Protein AF-A0A0F3QG13-F1 (afdb_monomer)

Structure (mmCIF, N/CA/C/O backbone):
data_AF-A0A0F3QG13-F1
#
_entry.id   AF-A0A0F3QG13-F1
#
loop_
_atom_site.group_PDB
_atom_site.id
_atom_site.type_symbol
_atom_site.label_atom_id
_atom_site.label_alt_id
_atom_site.label_comp_id
_atom_site.label_asym_id
_atom_site.label_entity_id
_atom_site.label_seq_id
_atom_site.pdbx_PDB_ins_code
_atom_site.Cartn_x
_atom_site.Cartn_y
_atom_site.Cartn_z
_atom_site.occupancy
_atom_site.B_iso_or_equiv
_atom_site.auth_seq_id
_atom_site.auth_comp_id
_atom_site.auth_asym_id
_atom_site.auth_atom_id
_atom_site.pdbx_PDB_model_num
ATOM 1 N N . MET A 1 1 ? 2.750 -47.828 -69.594 1.00 39.22 1 MET A N 1
ATOM 2 C CA . MET A 1 1 ? 4.167 -48.007 -69.988 1.00 39.22 1 MET A CA 1
ATOM 3 C C . MET A 1 1 ? 5.018 -47.451 -68.850 1.00 39.22 1 MET A C 1
ATOM 5 O O . MET A 1 1 ? 5.186 -46.250 -68.796 1.00 39.22 1 MET A O 1
ATOM 9 N N . GLN A 1 2 ? 5.352 -48.142 -67.760 1.00 35.06 2 GLN A N 1
ATOM 10 C CA . GLN A 1 2 ? 5.959 -49.464 -67.537 1.00 35.06 2 GLN A CA 1
ATOM 11 C C . GLN A 1 2 ? 7.353 -49.633 -68.163 1.00 35.06 2 GLN A C 1
ATOM 13 O O . GLN A 1 2 ? 7.448 -49.885 -69.361 1.00 35.06 2 GLN A O 1
ATOM 18 N N . LYS A 1 3 ? 8.386 -49.513 -67.309 1.00 35.75 3 LYS A N 1
ATOM 19 C CA . LYS A 1 3 ? 9.614 -50.343 -67.164 1.00 35.75 3 LYS A CA 1
ATOM 20 C C . LYS A 1 3 ? 10.548 -49.623 -66.164 1.00 35.75 3 LYS A C 1
ATOM 22 O O . LYS A 1 3 ? 11.032 -48.547 -66.471 1.00 35.75 3 LYS A O 1
ATOM 27 N N . TYR A 1 4 ? 10.564 -49.979 -64.875 1.00 35.38 4 TYR A N 1
ATOM 28 C CA . TYR A 1 4 ? 11.349 -51.051 -64.225 1.00 35.38 4 TYR A CA 1
ATOM 29 C C . TYR A 1 4 ? 12.851 -51.029 -64.541 1.00 35.38 4 TYR A C 1
ATOM 31 O O . TYR A 1 4 ? 13.217 -51.449 -65.631 1.00 35.38 4 TYR A O 1
ATOM 39 N N . ILE A 1 5 ? 13.682 -50.696 -63.539 1.00 37.28 5 ILE A N 1
ATOM 40 C CA . ILE A 1 5 ? 14.824 -51.525 -63.105 1.00 37.28 5 ILE A CA 1
ATOM 41 C C . ILE A 1 5 ? 14.890 -51.498 -61.570 1.00 37.28 5 ILE A C 1
ATOM 43 O O . ILE A 1 5 ? 14.872 -50.447 -60.936 1.00 37.28 5 ILE A O 1
ATOM 47 N N . ILE A 1 6 ? 14.924 -52.708 -61.021 1.00 34.44 6 ILE A N 1
ATOM 48 C CA . ILE A 1 6 ? 15.114 -53.106 -59.629 1.00 34.44 6 ILE A CA 1
ATOM 49 C C . ILE A 1 6 ? 16.615 -53.347 -59.431 1.00 34.44 6 ILE A C 1
ATOM 51 O O . ILE A 1 6 ? 17.214 -54.027 -60.262 1.00 34.44 6 ILE A O 1
ATOM 55 N N . LEU A 1 7 ? 17.196 -52.906 -58.311 1.00 27.84 7 LEU A N 1
ATOM 56 C CA . LEU A 1 7 ? 18.209 -53.720 -57.639 1.00 27.84 7 LEU A CA 1
ATOM 57 C C . LEU A 1 7 ? 18.133 -53.570 -56.114 1.00 27.84 7 LEU A C 1
ATOM 59 O O . LEU A 1 7 ? 17.913 -52.503 -55.554 1.00 27.84 7 LEU A O 1
ATOM 63 N N . SER A 1 8 ? 18.242 -54.737 -55.511 1.00 29.66 8 SER A N 1
ATOM 64 C CA . SER A 1 8 ? 17.850 -55.235 -54.203 1.00 29.66 8 SER A CA 1
ATOM 65 C C . SER A 1 8 ? 18.866 -55.047 -53.065 1.00 29.66 8 SER A C 1
ATOM 67 O O . SER A 1 8 ? 20.059 -55.213 -53.274 1.00 29.66 8 SER A O 1
ATOM 69 N N . ILE A 1 9 ? 18.300 -54.906 -51.854 1.00 30.19 9 ILE A N 1
ATOM 70 C CA . ILE A 1 9 ? 18.660 -55.557 -50.571 1.00 30.19 9 ILE A CA 1
ATOM 71 C C . ILE A 1 9 ? 19.998 -55.178 -49.910 1.00 30.19 9 ILE A C 1
ATOM 73 O O . ILE A 1 9 ? 21.058 -55.642 -50.308 1.00 30.19 9 ILE A O 1
ATOM 77 N N . LEU A 1 10 ? 19.897 -54.529 -48.742 1.00 26.23 10 LEU A N 1
ATOM 78 C CA . LEU A 1 10 ? 20.405 -55.103 -47.488 1.00 26.23 10 LEU A CA 1
ATOM 79 C C . LEU A 1 10 ? 19.743 -54.434 -46.280 1.00 26.23 10 LEU A C 1
ATOM 81 O O . LEU A 1 10 ? 19.942 -53.259 -45.986 1.00 26.23 10 LEU A O 1
ATOM 85 N N . ALA A 1 11 ? 18.928 -55.227 -45.588 1.00 32.75 11 ALA A N 1
ATOM 86 C CA . ALA A 1 11 ? 18.507 -54.957 -44.230 1.00 32.75 11 ALA A CA 1
ATOM 87 C C . ALA A 1 11 ? 19.728 -55.055 -43.310 1.00 32.75 11 ALA A C 1
ATOM 89 O O . ALA A 1 11 ? 20.497 -56.013 -43.378 1.00 32.75 11 ALA A O 1
ATOM 90 N N . SER A 1 12 ? 19.890 -54.088 -42.418 1.00 30.09 12 SER A N 1
ATOM 91 C CA . SER A 1 12 ? 20.693 -54.255 -41.213 1.00 30.09 12 SER A CA 1
ATOM 92 C C . SER A 1 12 ? 20.058 -53.423 -40.113 1.00 30.09 12 SER A C 1
ATOM 94 O O . SER A 1 12 ? 20.117 -52.196 -40.109 1.00 30.09 12 SER A O 1
ATOM 96 N N . CYS A 1 13 ? 19.403 -54.134 -39.197 1.00 31.66 13 CYS A N 1
ATOM 97 C CA . CYS A 1 13 ? 19.148 -53.672 -37.848 1.00 31.66 13 CYS A CA 1
ATOM 98 C C . CYS A 1 13 ? 20.454 -53.136 -37.257 1.00 31.66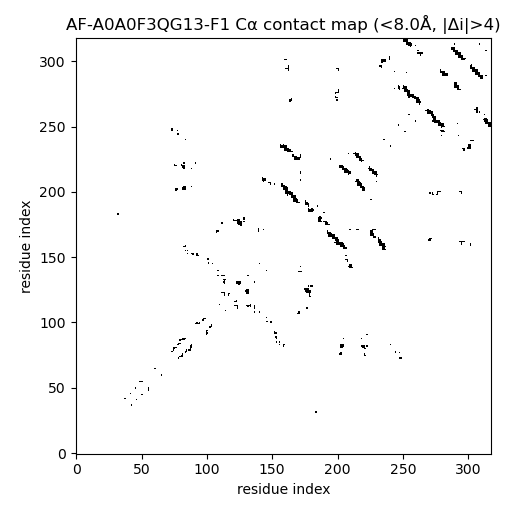 13 CYS A C 1
ATOM 100 O O . CYS A 1 13 ? 21.384 -53.899 -37.012 1.00 31.66 13 CYS A O 1
ATOM 102 N N . LEU A 1 14 ? 20.494 -51.844 -36.964 1.00 29.30 14 LEU A N 1
ATOM 103 C CA . LEU A 1 14 ? 21.343 -51.319 -35.911 1.00 29.30 14 LEU A CA 1
ATOM 104 C C . LEU A 1 14 ? 20.436 -50.555 -34.961 1.00 29.30 14 LEU A C 1
ATOM 106 O O . LEU A 1 14 ? 20.084 -49.397 -35.167 1.00 29.30 14 LEU A O 1
ATOM 110 N N . LEU A 1 15 ? 20.035 -51.280 -33.918 1.00 34.16 15 LEU A N 1
ATOM 111 C CA . LEU A 1 15 ? 19.754 -50.714 -32.611 1.00 34.16 15 LEU A CA 1
ATOM 112 C C . LEU A 1 15 ? 20.955 -49.828 -32.254 1.00 34.16 15 LEU A C 1
ATOM 114 O O . LEU A 1 15 ? 21.978 -50.332 -31.794 1.00 34.16 15 LEU A O 1
ATOM 118 N N . MET A 1 16 ? 20.865 -48.520 -32.509 1.00 33.59 16 MET A N 1
ATOM 119 C CA . MET A 1 16 ? 21.747 -47.573 -31.839 1.00 33.59 16 MET A CA 1
ATOM 120 C C . MET A 1 16 ? 21.300 -47.538 -30.387 1.00 33.59 16 MET A C 1
ATOM 122 O O . MET A 1 16 ? 20.338 -46.875 -30.006 1.00 33.59 16 MET A O 1
ATOM 126 N N . SER A 1 17 ? 21.996 -48.363 -29.615 1.00 33.53 17 SER A N 1
ATOM 127 C CA . SER A 1 17 ? 22.265 -48.200 -28.203 1.00 33.53 17 SER A CA 1
ATOM 128 C C . SER A 1 17 ? 22.110 -46.742 -27.781 1.00 33.53 17 SER A C 1
ATOM 130 O O . SER A 1 17 ? 22.822 -45.855 -28.258 1.00 33.53 17 SER A O 1
ATOM 132 N N . CYS A 1 18 ? 21.191 -46.514 -26.843 1.00 31.42 18 CYS A N 1
ATOM 133 C CA . CYS A 1 18 ? 21.258 -45.386 -25.935 1.00 31.42 18 CYS A CA 1
ATOM 134 C C . CYS A 1 18 ? 22.639 -45.404 -25.275 1.00 31.42 18 CYS A C 1
ATOM 136 O O . CYS A 1 18 ? 22.838 -46.021 -24.231 1.00 31.42 18 CYS A O 1
ATOM 138 N N . ASN A 1 19 ? 23.606 -44.722 -25.879 1.00 33.72 19 ASN A N 1
ATOM 139 C CA . ASN A 1 19 ? 24.728 -44.209 -25.128 1.00 33.72 19 ASN A CA 1
ATOM 140 C C . ASN A 1 19 ? 24.142 -43.110 -24.249 1.00 33.72 19 ASN A C 1
ATOM 142 O O . ASN A 1 19 ? 23.992 -41.965 -24.674 1.00 33.72 19 ASN A O 1
ATOM 146 N N . SER A 1 20 ? 23.777 -43.481 -23.019 1.00 37.66 20 SER A N 1
ATOM 147 C CA . SER A 1 20 ? 23.819 -42.553 -21.900 1.00 37.66 20 SER A CA 1
ATOM 148 C C . SER A 1 20 ? 25.199 -41.917 -21.933 1.00 37.66 20 SER A C 1
ATOM 150 O O . SER A 1 20 ? 26.185 -42.512 -21.499 1.00 37.66 20 SER A O 1
ATOM 152 N N . ILE A 1 21 ? 25.275 -40.716 -22.500 1.00 39.69 21 ILE A N 1
ATOM 153 C CA . ILE A 1 21 ? 26.395 -39.824 -22.270 1.00 39.69 21 ILE A CA 1
ATOM 154 C C . ILE A 1 21 ? 26.368 -39.602 -20.763 1.00 39.69 21 ILE A C 1
ATOM 156 O O . ILE A 1 21 ? 25.526 -38.880 -20.232 1.00 39.69 21 ILE A O 1
ATOM 160 N N . ASN A 1 22 ? 27.244 -40.324 -20.068 1.00 39.19 22 ASN A N 1
ATOM 161 C CA . ASN A 1 22 ? 27.627 -40.034 -18.703 1.00 39.19 22 ASN A CA 1
ATOM 162 C C . ASN A 1 22 ? 28.199 -38.612 -18.719 1.00 39.19 22 ASN A C 1
ATOM 164 O O . ASN A 1 22 ? 29.403 -38.426 -18.860 1.00 39.19 22 ASN A O 1
ATOM 168 N N . ASN A 1 23 ? 27.334 -37.608 -18.561 1.00 39.53 23 ASN A N 1
ATOM 169 C CA . ASN A 1 23 ? 27.710 -36.258 -18.154 1.00 39.53 23 ASN A CA 1
ATOM 170 C C . ASN A 1 23 ? 28.146 -36.304 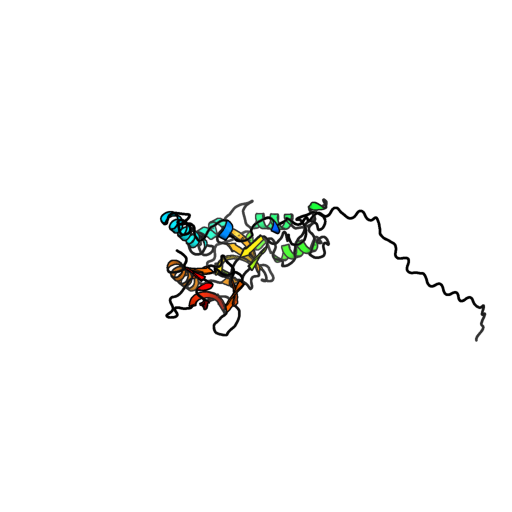-16.680 1.00 39.53 23 ASN A C 1
ATOM 172 O O . ASN A 1 23 ? 27.547 -35.695 -15.800 1.00 39.53 23 ASN A O 1
ATOM 176 N N . LYS A 1 24 ? 29.190 -37.082 -16.396 1.00 41.94 24 LYS A N 1
ATOM 177 C CA . LYS A 1 24 ? 30.006 -36.921 -15.201 1.00 41.94 24 LYS A CA 1
ATOM 178 C C . LYS A 1 24 ? 31.147 -36.018 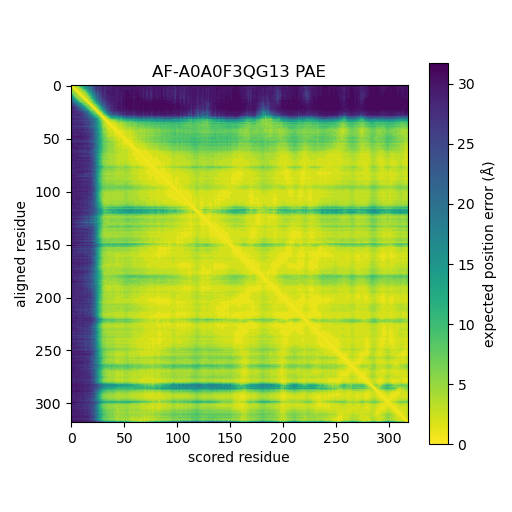-15.643 1.00 41.94 24 LYS A C 1
ATOM 180 O O . LYS A 1 24 ? 31.912 -36.426 -16.509 1.00 41.94 24 LYS A O 1
ATOM 185 N N . ASN A 1 25 ? 31.209 -34.815 -15.073 1.00 41.34 25 ASN A N 1
ATOM 186 C CA . ASN A 1 25 ? 32.187 -33.738 -15.318 1.00 41.34 25 ASN A CA 1
ATOM 187 C C . ASN A 1 25 ? 31.673 -32.535 -16.131 1.00 41.34 25 ASN A C 1
ATOM 189 O O . ASN A 1 25 ? 32.427 -31.919 -16.880 1.00 41.34 25 ASN A O 1
ATOM 193 N N . LEU A 1 26 ? 30.426 -32.115 -15.905 1.00 42.34 26 LEU A N 1
ATOM 194 C CA . LEU A 1 26 ? 30.192 -30.671 -15.813 1.00 42.34 26 LEU A CA 1
ATOM 195 C C . LEU A 1 26 ? 30.731 -30.229 -14.443 1.00 42.34 26 LEU A C 1
ATOM 197 O O . LEU A 1 26 ? 30.441 -30.924 -13.464 1.00 42.34 26 LEU A O 1
ATOM 201 N N . PRO A 1 27 ? 31.512 -29.138 -14.327 1.00 47.28 27 PRO A N 1
ATOM 202 C CA . PRO A 1 27 ? 31.808 -28.549 -13.029 1.00 47.28 27 PRO A CA 1
ATOM 203 C C . PRO A 1 27 ? 30.462 -28.271 -12.366 1.00 47.28 27 PRO A C 1
ATOM 205 O O . PRO A 1 27 ? 29.693 -27.442 -12.853 1.00 47.28 27 PRO A O 1
ATOM 208 N N . GLN A 1 28 ? 30.132 -29.031 -11.323 1.00 52.91 28 GLN A N 1
ATOM 209 C CA . GLN A 1 28 ? 28.937 -28.788 -10.534 1.00 52.91 28 GLN A CA 1
ATOM 210 C C . GLN A 1 28 ? 29.126 -27.382 -9.970 1.00 52.91 28 GLN A C 1
ATOM 212 O O . GLN A 1 28 ? 30.046 -27.151 -9.184 1.00 52.91 28 GLN A O 1
ATOM 217 N N . GLY A 1 29 ? 28.367 -26.418 -10.504 1.00 61.44 29 GLY A N 1
ATOM 218 C CA . GLY A 1 29 ? 28.470 -25.022 -10.100 1.00 61.44 29 GLY A CA 1
ATOM 219 C C . GLY A 1 29 ? 28.431 -24.964 -8.579 1.00 61.44 29 GLY A C 1
ATOM 220 O O . GLY A 1 29 ? 27.614 -25.651 -7.968 1.00 61.44 29 GLY A O 1
ATOM 221 N N . LYS A 1 30 ? 29.372 -24.227 -7.979 1.00 62.41 30 LYS A N 1
ATOM 222 C CA . LYS A 1 30 ? 29.491 -24.090 -6.525 1.00 62.41 30 LYS A CA 1
ATOM 223 C C . LYS A 1 30 ? 28.103 -23.811 -5.946 1.00 62.41 30 LYS A C 1
ATOM 225 O O . LYS A 1 30 ? 27.481 -22.827 -6.335 1.00 62.41 30 LYS A O 1
ATOM 230 N N . GLU A 1 31 ? 27.622 -24.680 -5.063 1.00 69.56 31 GLU A N 1
ATOM 231 C CA . GLU A 1 31 ? 26.338 -24.491 -4.393 1.00 69.56 31 GLU A CA 1
ATOM 232 C C . GLU A 1 31 ? 26.398 -23.171 -3.610 1.00 69.56 31 GLU A C 1
ATOM 234 O O . GLU A 1 31 ? 27.242 -22.990 -2.732 1.00 69.56 31 GLU A O 1
ATOM 239 N N . VAL A 1 32 ? 25.577 -22.199 -4.013 1.00 69.06 32 VAL A N 1
ATOM 240 C CA . VAL A 1 32 ? 25.581 -20.841 -3.441 1.00 69.06 32 VAL A CA 1
ATOM 241 C C . VAL A 1 32 ? 24.594 -20.680 -2.282 1.00 69.06 32 VAL A C 1
ATOM 243 O O . VAL A 1 32 ? 24.571 -19.630 -1.645 1.00 69.06 32 VAL A O 1
ATOM 246 N N . LEU A 1 33 ? 23.787 -21.707 -2.004 1.00 73.56 33 LEU A N 1
ATOM 247 C CA . LEU A 1 33 ? 22.821 -21.745 -0.910 1.00 73.56 33 LEU A CA 1
ATOM 248 C C . LEU A 1 33 ? 23.263 -22.799 0.102 1.00 73.56 33 LEU A C 1
ATOM 250 O O . LEU A 1 33 ? 23.365 -23.974 -0.226 1.00 73.56 33 LEU A O 1
ATOM 254 N N . THR A 1 34 ? 23.515 -22.385 1.337 1.00 81.44 34 THR A N 1
ATOM 255 C CA . THR A 1 34 ? 23.851 -23.294 2.439 1.00 81.44 34 THR A CA 1
ATOM 256 C C . THR A 1 34 ? 22.781 -23.204 3.513 1.00 81.44 34 THR A C 1
ATOM 258 O O . THR A 1 34 ? 22.343 -22.100 3.845 1.00 81.44 34 THR A O 1
ATOM 261 N N . LEU A 1 35 ? 22.382 -24.338 4.089 1.00 86.12 35 LEU A N 1
ATOM 262 C CA . LEU A 1 35 ? 21.421 -24.351 5.187 1.00 86.12 35 LEU A CA 1
ATOM 263 C C . LEU A 1 35 ? 22.059 -23.762 6.452 1.00 86.12 35 LEU A C 1
ATOM 265 O O . LEU A 1 35 ? 23.093 -24.240 6.921 1.00 86.12 35 LEU A O 1
ATOM 269 N N . PHE A 1 36 ? 21.435 -22.726 7.007 1.00 89.56 36 PHE A N 1
ATOM 270 C CA . PHE A 1 36 ? 21.788 -22.240 8.335 1.00 89.56 36 PHE A CA 1
ATOM 271 C C . PHE A 1 36 ? 21.270 -23.238 9.388 1.00 89.56 36 PHE A C 1
ATOM 273 O O . PHE A 1 36 ? 20.101 -23.621 9.296 1.00 89.56 36 PHE A O 1
ATOM 280 N N . PRO A 1 37 ? 22.087 -23.6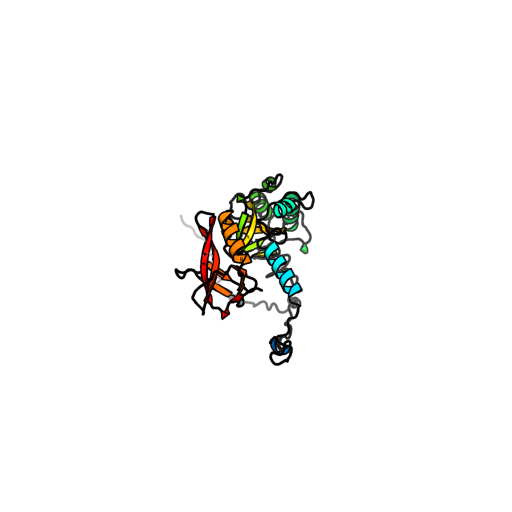65 10.372 1.00 92.56 37 PRO A N 1
ATOM 281 C CA . PRO A 1 37 ? 21.713 -24.707 11.330 1.00 92.56 37 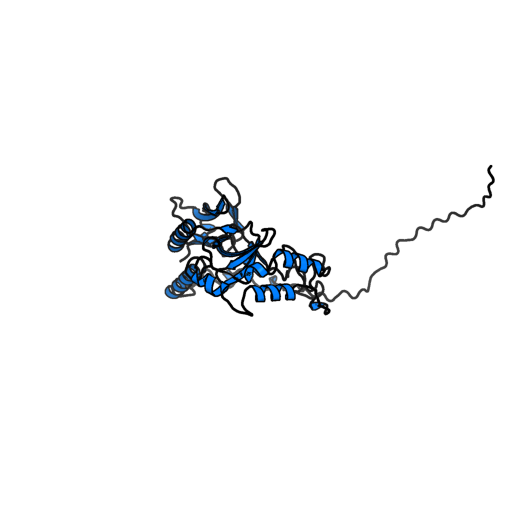PRO A CA 1
ATOM 282 C C . PRO A 1 37 ? 20.759 -24.160 12.406 1.00 92.56 37 PRO A C 1
ATOM 284 O O . PRO A 1 37 ? 21.156 -23.937 13.553 1.00 92.56 37 PRO A O 1
ATOM 287 N N . LEU A 1 38 ? 19.506 -23.896 12.018 1.00 93.81 38 LEU A N 1
ATOM 288 C CA . LEU A 1 38 ? 18.448 -23.361 12.884 1.00 93.81 38 LEU A CA 1
ATOM 289 C C . LEU A 1 38 ? 18.219 -24.230 14.124 1.00 93.81 38 LEU A C 1
ATOM 291 O O . LEU A 1 38 ? 17.917 -23.697 15.183 1.00 93.81 38 LEU A O 1
ATOM 295 N N . GLU A 1 39 ? 18.436 -25.541 14.029 1.00 93.56 39 GLU A N 1
ATOM 296 C CA . GLU A 1 39 ? 18.294 -26.496 15.130 1.00 93.56 39 GLU A CA 1
ATOM 297 C C . GLU A 1 39 ? 19.244 -26.239 16.310 1.00 93.56 39 GLU A C 1
ATOM 299 O O . GLU A 1 39 ? 19.022 -26.752 17.405 1.00 93.56 39 GLU A O 1
ATOM 304 N N . LYS A 1 40 ? 20.297 -25.439 16.109 1.00 95.06 40 LYS A N 1
ATOM 305 C CA . LYS A 1 40 ? 21.225 -25.031 17.175 1.00 95.06 40 LYS A CA 1
ATOM 306 C C . LYS A 1 40 ? 20.727 -23.834 17.986 1.00 95.06 40 LYS A C 1
ATOM 308 O O . LYS A 1 40 ? 21.394 -23.440 18.939 1.00 95.06 40 LYS A O 1
ATOM 313 N N . TYR A 1 41 ? 19.594 -23.250 17.605 1.00 93.50 41 TYR A N 1
ATOM 314 C CA . TYR A 1 41 ? 19.041 -22.045 18.209 1.00 93.50 41 TYR A CA 1
ATOM 315 C C . TYR A 1 41 ? 17.581 -22.278 18.581 1.00 93.50 41 TYR A C 1
ATOM 317 O O . TYR A 1 41 ? 16.789 -22.732 17.755 1.00 93.50 41 TYR A O 1
ATOM 325 N N . ASP A 1 42 ? 17.204 -21.923 19.807 1.00 93.94 42 ASP A N 1
ATOM 326 C CA . ASP A 1 42 ? 15.814 -22.032 20.235 1.00 93.94 42 ASP A CA 1
ATOM 327 C C . ASP A 1 42 ? 14.931 -21.032 19.471 1.00 93.94 42 ASP A C 1
ATOM 329 O O . ASP A 1 42 ? 15.144 -19.817 19.519 1.00 93.94 42 ASP A O 1
ATOM 333 N N . GLN A 1 43 ? 13.948 -21.568 18.748 1.00 94.19 43 GLN A N 1
ATOM 334 C CA . GLN A 1 43 ? 12.996 -20.806 17.940 1.00 94.19 43 GLN A CA 1
ATOM 335 C C . GLN A 1 43 ? 11.765 -20.361 18.747 1.00 94.19 43 GLN A C 1
ATOM 337 O O . GLN A 1 43 ? 10.810 -19.833 18.176 1.00 94.19 43 GLN A O 1
ATOM 342 N N . ASN A 1 44 ? 11.758 -20.574 20.065 1.00 94.50 44 ASN A N 1
ATOM 343 C CA . ASN A 1 44 ? 10.710 -20.106 20.955 1.00 94.50 44 ASN A CA 1
ATOM 344 C C . ASN A 1 44 ? 11.072 -18.746 21.566 1.00 94.50 44 ASN A C 1
ATOM 346 O O . ASN A 1 44 ? 12.061 -18.602 22.285 1.00 94.50 44 ASN A O 1
ATOM 350 N N . VAL A 1 45 ? 10.231 -17.735 21.324 1.00 94.06 45 VAL A N 1
ATOM 351 C CA . VAL A 1 45 ? 10.423 -16.389 21.885 1.00 94.06 45 VAL A CA 1
ATOM 352 C C . VAL A 1 45 ? 10.461 -16.395 23.418 1.00 94.06 45 VAL A C 1
ATOM 354 O O . VAL A 1 45 ? 11.178 -15.586 24.001 1.00 94.06 45 VAL A O 1
ATOM 357 N N . SER A 1 46 ? 9.762 -17.328 24.075 1.00 95.12 46 SER A N 1
ATOM 358 C CA . SER A 1 46 ? 9.728 -17.446 25.539 1.00 95.12 46 SER A CA 1
ATOM 359 C C . SER A 1 46 ? 11.084 -17.783 26.160 1.00 95.12 46 SER A C 1
ATOM 361 O O . SER A 1 46 ? 11.305 -17.494 27.331 1.00 95.12 46 SER A O 1
ATOM 363 N N . THR A 1 47 ? 12.014 -18.338 25.381 1.00 94.00 47 THR A N 1
ATOM 364 C CA . THR A 1 47 ? 13.393 -18.589 25.824 1.00 94.00 47 THR A CA 1
ATOM 365 C C . THR A 1 47 ? 14.180 -17.290 25.983 1.00 94.00 47 THR A C 1
ATOM 367 O O . THR A 1 47 ? 15.065 -17.190 26.830 1.00 94.00 47 THR A O 1
ATOM 370 N N . TRP A 1 48 ? 13.828 -16.271 25.199 1.00 92.38 48 TRP A N 1
ATOM 371 C CA . TRP A 1 48 ? 14.475 -14.958 25.197 1.00 92.38 48 TRP A CA 1
ATOM 372 C C . TRP A 1 48 ? 13.686 -13.915 26.002 1.00 92.38 48 TRP A C 1
ATOM 374 O O . TRP A 1 48 ? 14.262 -12.950 26.495 1.00 92.38 48 TRP A O 1
ATOM 384 N N . LEU A 1 49 ? 12.374 -14.122 26.150 1.00 92.94 49 LEU A N 1
ATOM 385 C CA . LEU A 1 49 ? 11.450 -13.321 26.950 1.00 92.94 49 LEU A CA 1
ATOM 386 C C . LEU A 1 49 ? 10.688 -14.250 27.903 1.00 92.94 49 LEU A C 1
ATOM 388 O O . LEU A 1 49 ? 9.599 -14.719 27.567 1.00 92.94 49 LEU A O 1
ATOM 392 N N . ASN A 1 50 ? 11.274 -14.529 29.070 1.00 93.88 50 ASN A N 1
ATOM 393 C CA . ASN A 1 50 ? 10.732 -15.485 30.039 1.00 93.88 50 ASN A CA 1
ATOM 394 C C . ASN A 1 50 ? 9.373 -15.014 30.604 1.00 93.88 50 ASN A C 1
ATOM 396 O O . ASN A 1 50 ? 9.357 -14.020 31.333 1.00 93.88 50 ASN A O 1
ATOM 400 N N . PRO A 1 51 ? 8.258 -15.727 30.341 1.00 95.38 51 PRO A N 1
ATOM 401 C CA . PRO A 1 51 ? 6.933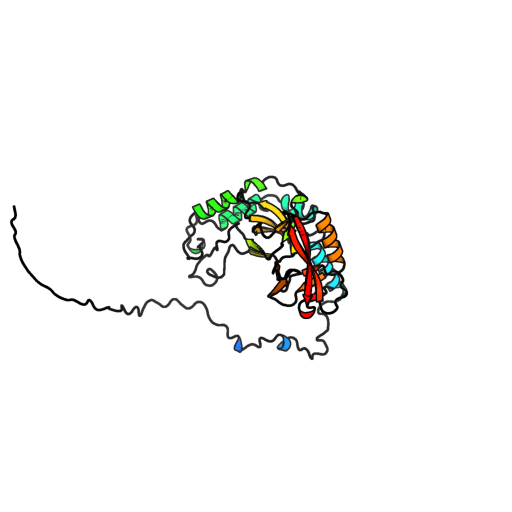 -15.375 30.859 1.00 95.38 51 PRO A CA 1
ATOM 402 C C . PRO A 1 51 ? 6.829 -15.349 32.389 1.00 95.38 51 PRO A C 1
ATOM 404 O O . PRO A 1 51 ? 5.965 -14.655 32.923 1.00 95.38 51 PRO A O 1
ATOM 407 N N . ASP A 1 52 ? 7.708 -16.078 33.080 1.00 95.25 52 ASP A N 1
ATOM 408 C CA . ASP A 1 52 ? 7.747 -16.151 34.543 1.00 95.25 52 ASP A CA 1
ATOM 409 C C . ASP A 1 52 ? 8.651 -15.074 35.174 1.00 95.25 52 ASP A C 1
ATOM 411 O O . ASP A 1 52 ? 8.762 -14.999 36.401 1.00 95.25 52 ASP A O 1
ATOM 415 N N . ASP A 1 53 ? 9.325 -14.238 34.371 1.00 95.44 53 ASP A N 1
ATOM 416 C CA . ASP A 1 53 ? 10.127 -13.132 34.900 1.00 95.44 53 ASP A CA 1
ATOM 417 C C . ASP A 1 53 ? 9.216 -12.128 35.637 1.00 95.44 53 ASP A C 1
ATOM 419 O O . ASP A 1 53 ? 8.197 -11.702 35.080 1.00 95.44 53 ASP A O 1
ATOM 423 N N . PRO A 1 54 ? 9.565 -11.681 36.861 1.00 95.56 54 PRO A N 1
ATOM 424 C CA . PRO A 1 54 ? 8.774 -10.690 37.593 1.00 95.56 54 PRO A CA 1
ATOM 425 C C . PRO A 1 54 ? 8.515 -9.391 36.814 1.00 95.56 54 PRO A C 1
ATOM 427 O O . PRO A 1 54 ? 7.528 -8.704 37.074 1.00 95.56 54 PRO A O 1
ATOM 430 N N . ASN A 1 55 ? 9.383 -9.058 35.854 1.00 94.12 55 ASN A N 1
ATOM 431 C CA . ASN A 1 55 ? 9.285 -7.879 35.003 1.00 94.12 55 ASN A CA 1
ATOM 432 C C . ASN A 1 55 ? 8.696 -8.175 33.613 1.00 94.12 55 ASN A C 1
ATOM 434 O O . ASN A 1 55 ? 8.704 -7.284 32.767 1.00 94.12 55 ASN A O 1
ATOM 438 N N . TYR A 1 56 ? 8.178 -9.380 33.346 1.00 94.88 56 TYR A N 1
ATOM 439 C CA . TYR A 1 56 ? 7.671 -9.760 32.019 1.00 94.88 56 TYR A CA 1
ATOM 440 C C . TYR A 1 56 ? 6.587 -8.806 31.494 1.00 94.88 56 TYR A C 1
ATOM 442 O O . TYR A 1 56 ? 6.567 -8.447 30.319 1.00 94.88 56 TYR A O 1
ATOM 450 N N . ASN A 1 57 ? 5.706 -8.344 32.386 1.00 93.44 57 ASN A N 1
ATOM 451 C CA . ASN A 1 57 ? 4.627 -7.410 32.055 1.00 93.44 57 ASN A CA 1
ATOM 452 C C . ASN A 1 57 ? 5.033 -5.930 32.181 1.00 93.44 57 ASN A C 1
ATOM 454 O O . ASN A 1 57 ? 4.171 -5.051 32.114 1.00 93.44 57 ASN A O 1
ATOM 458 N N . THR A 1 58 ? 6.320 -5.634 32.372 1.00 93.88 58 THR A N 1
ATOM 459 C CA . THR A 1 58 ? 6.819 -4.260 32.438 1.00 93.88 58 THR A CA 1
ATOM 460 C C . THR A 1 58 ? 6.846 -3.653 31.031 1.00 93.88 58 THR A C 1
ATOM 462 O O . THR A 1 58 ? 7.496 -4.201 30.138 1.00 93.88 58 THR A O 1
ATOM 465 N N . PRO A 1 59 ? 6.171 -2.513 30.791 1.00 93.94 59 PRO A N 1
ATOM 466 C CA . PRO A 1 59 ? 6.199 -1.863 29.487 1.00 93.94 59 PRO A CA 1
ATOM 467 C C . PRO A 1 59 ? 7.617 -1.455 29.062 1.00 93.94 59 PRO A C 1
ATOM 469 O O . PRO A 1 59 ? 8.349 -0.843 29.838 1.00 93.94 59 PRO A O 1
ATOM 472 N N . LEU A 1 60 ? 7.978 -1.719 27.800 1.00 94.25 60 LEU A N 1
ATOM 473 C CA . LEU A 1 60 ? 9.278 -1.324 27.229 1.00 94.25 60 LEU A CA 1
ATOM 474 C C . LEU A 1 60 ? 9.442 0.200 27.094 1.00 94.25 60 LEU A C 1
ATOM 476 O O . LEU A 1 60 ? 10.558 0.710 27.070 1.00 94.25 60 LEU A O 1
ATOM 480 N N . LEU A 1 61 ? 8.328 0.927 26.982 1.00 96.50 61 LEU A N 1
ATOM 481 C CA . LEU A 1 61 ? 8.269 2.385 26.885 1.00 96.50 61 LEU A CA 1
ATOM 482 C C . LEU A 1 61 ? 7.302 2.919 27.943 1.00 96.50 61 LEU A C 1
ATOM 484 O O . LEU A 1 61 ? 6.310 2.265 28.260 1.00 96.50 61 LEU A O 1
ATOM 488 N N . ASN A 1 62 ? 7.540 4.125 28.461 1.00 96.44 62 ASN A N 1
ATOM 489 C CA . ASN A 1 62 ? 6.570 4.777 29.347 1.00 96.44 62 ASN A CA 1
ATOM 490 C C . ASN A 1 62 ? 5.278 5.165 28.597 1.00 96.44 62 ASN A C 1
ATOM 492 O O . ASN A 1 62 ? 5.260 5.251 27.366 1.00 96.44 62 ASN A O 1
ATOM 496 N N . ALA A 1 63 ? 4.201 5.405 29.350 1.00 96.31 63 ALA A N 1
ATOM 497 C CA . ALA A 1 63 ? 2.873 5.674 28.797 1.00 96.31 63 ALA A CA 1
ATOM 498 C C . ALA A 1 63 ? 2.839 6.908 27.876 1.00 96.31 63 ALA A C 1
ATOM 500 O O . ALA A 1 63 ? 2.282 6.831 26.784 1.00 96.31 63 ALA A O 1
ATOM 501 N N . ASP A 1 64 ? 3.501 8.005 28.255 1.00 97.25 64 ASP A N 1
ATOM 502 C CA . ASP A 1 64 ? 3.532 9.240 27.455 1.00 97.25 64 ASP A CA 1
ATOM 503 C C . ASP A 1 64 ? 4.189 9.019 26.085 1.00 97.25 64 ASP A C 1
ATOM 505 O O . ASP A 1 64 ? 3.734 9.531 25.060 1.00 97.25 64 ASP A O 1
ATOM 509 N N . THR A 1 65 ? 5.252 8.210 26.043 1.00 97.69 65 THR A N 1
ATOM 510 C CA . THR A 1 65 ? 5.951 7.870 24.797 1.00 97.69 65 THR A CA 1
ATOM 511 C C . THR A 1 65 ? 5.096 6.968 23.912 1.00 97.69 65 THR A C 1
ATOM 513 O O . THR A 1 65 ? 5.022 7.186 22.703 1.00 97.69 65 THR A O 1
ATOM 516 N N . GLN A 1 66 ? 4.420 5.982 24.508 1.00 96.62 66 GLN A N 1
ATOM 517 C CA . GLN A 1 66 ? 3.474 5.122 23.796 1.00 96.62 66 GLN A CA 1
ATOM 518 C C . GLN A 1 66 ? 2.333 5.941 23.177 1.00 96.62 66 GLN A C 1
ATOM 520 O O . GLN A 1 66 ? 2.059 5.800 21.985 1.00 96.62 66 GLN A O 1
ATOM 525 N N . GLN A 1 67 ? 1.738 6.855 23.949 1.00 96.44 67 GLN A N 1
ATOM 526 C CA . GLN A 1 67 ? 0.672 7.742 23.487 1.00 96.44 67 GLN A CA 1
ATOM 527 C C . GLN A 1 67 ? 1.137 8.637 22.331 1.00 96.44 67 GLN A C 1
ATOM 529 O O . GLN A 1 67 ? 0.467 8.716 21.303 1.00 96.44 67 GLN A O 1
ATOM 534 N N . LYS A 1 68 ? 2.325 9.244 22.440 1.00 97.31 68 LYS A N 1
ATOM 535 C CA . LYS A 1 68 ? 2.906 10.064 21.366 1.00 97.31 68 LYS A CA 1
ATOM 536 C C . LYS A 1 68 ? 3.076 9.283 20.059 1.00 97.31 68 LYS A C 1
ATOM 538 O O . LYS A 1 68 ? 2.779 9.805 18.985 1.00 97.31 68 LYS A O 1
ATOM 543 N N . TYR A 1 69 ? 3.570 8.045 20.121 1.00 96.31 69 TYR A N 1
ATOM 544 C CA . TYR A 1 69 ? 3.721 7.221 18.918 1.00 96.31 69 TYR A CA 1
ATOM 545 C C . TYR A 1 69 ? 2.386 6.733 18.364 1.00 96.31 69 TYR A C 1
ATOM 547 O O . TYR A 1 69 ? 2.239 6.632 17.147 1.00 96.31 69 TYR A O 1
ATOM 555 N N . PHE A 1 70 ? 1.399 6.492 19.224 1.00 95.56 70 PHE A N 1
ATOM 556 C CA . PHE A 1 70 ? 0.050 6.162 18.785 1.00 95.56 70 PHE A CA 1
ATOM 557 C C . PHE A 1 70 ? -0.635 7.334 18.071 1.00 95.56 70 PHE A C 1
ATOM 559 O O . PHE A 1 70 ? -1.229 7.150 17.009 1.00 95.56 70 PHE A O 1
ATOM 566 N N . GLU A 1 71 ? -0.477 8.554 18.583 1.00 96.00 71 GLU A N 1
ATOM 567 C CA . GLU A 1 71 ? -0.935 9.771 17.908 1.00 96.00 71 GLU A CA 1
ATOM 568 C C . GLU A 1 71 ? -0.248 9.952 16.554 1.00 96.00 71 GLU A C 1
ATOM 570 O O . GLU A 1 71 ? -0.914 10.237 15.561 1.00 96.00 71 GLU A O 1
ATOM 575 N N . LEU A 1 72 ? 1.065 9.712 16.471 1.00 96.38 72 LEU A N 1
ATOM 576 C CA . LEU A 1 72 ? 1.790 9.773 15.202 1.00 96.38 72 LEU A CA 1
ATOM 577 C C . LEU A 1 72 ? 1.293 8.715 14.204 1.00 96.38 72 LEU A C 1
ATOM 579 O O . LEU A 1 72 ? 1.082 9.024 13.030 1.00 96.38 72 LEU A O 1
ATOM 583 N N . PHE A 1 73 ? 1.046 7.485 14.666 1.00 95.44 73 PHE A N 1
ATOM 584 C CA . PHE A 1 73 ? 0.422 6.437 13.857 1.00 95.44 73 PHE A CA 1
ATOM 585 C C . PHE A 1 73 ? -0.941 6.893 13.318 1.00 95.44 73 PHE A C 1
ATOM 587 O O . PHE A 1 73 ? -1.218 6.741 12.124 1.00 95.44 73 PHE A O 1
ATOM 594 N N . TYR A 1 74 ? -1.779 7.492 14.168 1.00 96.00 74 TYR A N 1
ATOM 595 C CA . TYR A 1 74 ? -3.062 8.051 13.751 1.00 96.00 74 TYR A CA 1
ATOM 596 C C . TYR A 1 74 ? -2.881 9.175 12.718 1.00 96.00 74 TYR A C 1
ATOM 598 O O . TYR A 1 74 ? -3.594 9.201 11.712 1.00 96.00 74 TYR A O 1
ATOM 606 N N . GLU A 1 75 ? -1.923 10.084 12.910 1.00 97.06 75 GLU A N 1
ATOM 607 C CA . GLU A 1 75 ? -1.691 11.202 11.992 1.00 97.06 75 GLU A CA 1
ATOM 608 C C . GLU A 1 75 ? -1.294 10.736 10.585 1.00 97.06 75 GLU A C 1
ATOM 610 O O . GLU A 1 75 ? -1.818 11.275 9.608 1.00 97.06 75 GLU A O 1
ATOM 615 N N . HIS A 1 76 ? -0.465 9.695 10.473 1.00 95.81 76 HIS A N 1
ATOM 616 C CA . HIS A 1 76 ? -0.112 9.078 9.189 1.00 95.81 76 HIS A CA 1
ATOM 617 C C . HIS A 1 76 ? -1.295 8.345 8.537 1.00 95.81 76 HIS A C 1
ATOM 619 O O . HIS A 1 76 ? -1.525 8.451 7.333 1.00 95.81 76 HIS A O 1
ATOM 625 N N . ASN A 1 77 ? -2.095 7.614 9.313 1.00 93.50 77 ASN A N 1
ATOM 626 C CA . ASN A 1 77 ? -3.170 6.787 8.750 1.00 93.50 77 ASN A CA 1
ATOM 627 C C . ASN A 1 77 ? -4.486 7.539 8.530 1.00 93.50 77 ASN A C 1
ATOM 629 O O . ASN A 1 77 ? -5.332 7.104 7.756 1.00 93.50 77 ASN A O 1
ATOM 633 N N . CYS A 1 78 ? -4.719 8.638 9.235 1.00 93.88 78 CYS A N 1
ATOM 634 C CA . CYS A 1 78 ? -6.013 9.312 9.246 1.00 93.88 78 CYS A CA 1
ATOM 635 C C . CYS A 1 78 ? -5.903 10.831 9.413 1.00 93.88 78 CYS A C 1
ATOM 637 O O . CYS A 1 78 ? -6.854 11.525 9.057 1.00 93.88 78 CYS A O 1
ATOM 639 N N . GLY A 1 79 ? -4.815 11.367 9.964 1.00 95.56 79 GLY A N 1
ATOM 640 C CA . GLY A 1 79 ? -4.669 12.794 10.269 1.00 95.56 79 GLY A CA 1
ATOM 641 C C . GLY A 1 79 ? -4.018 13.616 9.157 1.00 95.56 79 GLY A C 1
ATOM 642 O O . GLY A 1 79 ? -4.319 13.431 7.978 1.00 95.56 79 GLY A O 1
ATOM 643 N N . LYS A 1 80 ? -3.177 14.574 9.553 1.00 97.12 80 LYS A N 1
ATOM 644 C CA . LYS A 1 80 ? -2.536 15.571 8.682 1.00 97.12 80 LYS A CA 1
ATOM 645 C C . LYS A 1 80 ? -1.360 15.022 7.879 1.00 97.12 80 LYS A C 1
ATOM 647 O O . LYS A 1 80 ? -0.909 15.694 6.965 1.00 97.12 80 LYS A O 1
ATOM 652 N N . LEU A 1 81 ? -0.854 13.839 8.224 1.00 97.12 81 LEU A N 1
ATOM 653 C CA . LEU A 1 81 ? 0.229 13.150 7.510 1.00 97.12 81 LEU A CA 1
ATOM 654 C C . LEU A 1 81 ? -0.316 12.021 6.620 1.00 97.12 81 LEU A C 1
ATOM 656 O O . LEU A 1 81 ? 0.407 11.102 6.250 1.00 97.12 81 LEU A O 1
ATOM 660 N N . SER A 1 82 ? -1.616 12.062 6.328 1.00 97.94 82 SER A N 1
ATOM 661 C CA . SER A 1 82 ? -2.332 11.041 5.574 1.00 97.94 82 SER A CA 1
ATOM 662 C C . SER A 1 82 ? -2.544 11.465 4.120 1.00 97.94 82 SER A C 1
ATOM 664 O O . SER A 1 82 ? -2.786 12.646 3.866 1.00 97.94 82 SER A O 1
ATOM 666 N N . PRO A 1 83 ? -2.634 10.517 3.166 1.00 98.38 83 PRO A N 1
ATOM 667 C CA . PRO A 1 83 ? -3.058 10.789 1.789 1.00 98.38 83 PRO A CA 1
ATOM 668 C C . PRO A 1 83 ? -4.478 11.369 1.662 1.00 98.38 83 PRO A C 1
ATOM 670 O O . PRO A 1 83 ? -4.910 11.762 0.582 1.00 98.38 83 PRO A O 1
ATOM 673 N N . TRP A 1 84 ? -5.245 11.426 2.752 1.00 98.50 84 TRP A N 1
ATOM 674 C CA . TRP A 1 84 ? -6.528 12.129 2.790 1.00 98.50 84 TRP A CA 1
ATOM 675 C C . TRP A 1 84 ? -6.426 13.623 3.108 1.00 98.50 84 TRP A C 1
ATOM 677 O O . TRP A 1 84 ? -7.443 14.318 3.014 1.00 98.50 84 TRP A O 1
ATOM 687 N N . ASP A 1 85 ? -5.252 14.106 3.514 1.00 98.50 85 ASP A N 1
ATOM 688 C CA . ASP A 1 85 ? -4.997 15.513 3.804 1.00 98.50 85 ASP A CA 1
ATOM 689 C C . ASP A 1 85 ? -4.444 16.249 2.577 1.00 98.50 85 ASP A C 1
ATOM 691 O O . ASP A 1 85 ? -3.523 15.791 1.902 1.00 98.50 85 ASP A O 1
ATOM 695 N N . GLN A 1 86 ? -5.013 17.420 2.293 1.00 98.31 86 GLN A N 1
ATOM 696 C CA . GLN A 1 86 ? -4.645 18.221 1.130 1.00 98.31 86 GLN A CA 1
ATOM 697 C C . GLN A 1 86 ? -3.217 18.768 1.217 1.00 98.31 86 GLN A C 1
ATOM 699 O O . GLN A 1 86 ? -2.521 18.789 0.206 1.00 98.31 86 GLN A O 1
ATOM 704 N N . ASN A 1 87 ? -2.773 19.221 2.392 1.00 98.25 87 ASN A N 1
ATOM 705 C CA . ASN A 1 87 ? -1.446 19.819 2.533 1.00 98.25 87 ASN A CA 1
ATOM 706 C C . ASN A 1 87 ? -0.367 18.753 2.378 1.00 98.25 87 ASN A C 1
ATOM 708 O O . ASN A 1 87 ? 0.602 18.972 1.656 1.00 98.25 87 ASN A O 1
ATOM 712 N N . PHE A 1 88 ? -0.574 17.586 2.992 1.00 98.31 88 PHE A N 1
ATOM 713 C CA . PHE A 1 88 ? 0.303 16.432 2.814 1.00 98.31 88 PHE A CA 1
ATOM 714 C C . PHE A 1 88 ? 0.444 16.045 1.340 1.00 98.31 88 PHE A C 1
ATOM 716 O O . PHE A 1 88 ? 1.557 15.947 0.829 1.00 98.31 88 PHE A O 1
ATOM 723 N N . VAL A 1 89 ? -0.679 15.891 0.633 1.00 98.56 89 VAL A N 1
ATOM 724 C CA . VAL A 1 89 ? -0.661 15.540 -0.791 1.00 98.56 89 VAL A CA 1
ATOM 725 C C . VAL A 1 89 ? 0.001 16.638 -1.625 1.00 98.56 89 VAL A C 1
ATOM 727 O O . VAL A 1 89 ? 0.828 16.331 -2.477 1.00 98.56 89 VAL A O 1
ATOM 730 N N . ASN A 1 90 ? -0.286 17.915 -1.358 1.00 98.25 90 ASN A N 1
ATOM 731 C CA . ASN A 1 90 ? 0.316 19.030 -2.089 1.00 98.25 90 ASN A CA 1
ATOM 732 C C . ASN A 1 90 ? 1.841 19.089 -1.950 1.00 98.25 90 ASN A C 1
ATOM 734 O O . ASN A 1 90 ? 2.497 19.440 -2.928 1.00 98.25 90 ASN A O 1
ATOM 738 N N . ILE A 1 91 ? 2.406 18.725 -0.792 1.00 96.75 91 ILE A N 1
ATOM 739 C CA . ILE A 1 91 ? 3.865 18.627 -0.613 1.00 96.75 91 ILE A CA 1
ATOM 740 C C . ILE A 1 91 ? 4.465 17.612 -1.592 1.00 96.75 91 ILE A C 1
ATOM 742 O O . ILE A 1 91 ? 5.557 17.832 -2.106 1.00 96.75 91 ILE A O 1
ATOM 746 N N . VAL A 1 92 ? 3.756 16.513 -1.857 1.00 96.88 92 VAL A N 1
ATOM 747 C CA . VAL A 1 92 ? 4.208 15.457 -2.770 1.00 96.88 92 VAL A CA 1
ATOM 748 C C . VAL A 1 92 ? 3.977 15.842 -4.235 1.00 96.88 92 VAL A C 1
ATOM 750 O O . VAL A 1 92 ? 4.878 15.668 -5.049 1.00 96.88 92 VAL A O 1
ATOM 753 N N . LEU A 1 93 ? 2.803 16.387 -4.578 1.00 97.88 93 LEU A N 1
ATOM 754 C CA . LEU A 1 93 ? 2.450 16.735 -5.964 1.00 97.88 93 LEU A CA 1
ATOM 755 C C . LEU A 1 93 ? 3.298 17.878 -6.540 1.00 97.88 93 LEU A C 1
ATOM 757 O O . LEU A 1 93 ? 3.565 17.877 -7.736 1.00 97.88 93 LEU A O 1
ATOM 761 N N . HIS A 1 94 ? 3.726 18.831 -5.707 1.00 96.44 94 HIS A N 1
ATOM 762 C CA . HIS A 1 94 ? 4.466 20.024 -6.143 1.00 96.44 94 HIS A CA 1
ATOM 763 C C . HIS A 1 94 ? 5.978 19.919 -5.921 1.00 96.44 94 HIS A C 1
ATOM 765 O O . HIS A 1 94 ? 6.676 20.938 -5.887 1.00 96.44 94 HIS A O 1
ATOM 771 N N . LYS A 1 95 ? 6.505 18.703 -5.745 1.00 96.19 95 LYS A N 1
ATOM 772 C CA . LYS A 1 95 ? 7.951 18.501 -5.809 1.00 96.19 95 LYS A CA 1
ATOM 773 C C . LYS A 1 95 ? 8.479 18.935 -7.175 1.00 96.19 95 LYS A C 1
ATOM 775 O O . LYS A 1 95 ? 7.769 18.896 -8.175 1.00 96.19 95 LYS A O 1
ATOM 780 N N . THR A 1 96 ? 9.736 19.360 -7.195 1.00 95.94 96 THR A N 1
ATOM 781 C CA . THR A 1 96 ? 10.427 19.786 -8.419 1.00 95.94 96 THR A CA 1
ATOM 782 C C . THR A 1 96 ? 11.503 18.775 -8.784 1.00 95.94 96 THR A C 1
ATOM 784 O O . THR A 1 96 ? 11.979 18.038 -7.917 1.00 95.94 96 THR A O 1
ATOM 787 N N . SER A 1 97 ? 11.890 18.750 -10.058 1.00 95.44 97 SER A N 1
ATOM 788 C CA . SER A 1 97 ? 12.947 17.872 -10.562 1.00 95.44 97 SER A CA 1
ATOM 789 C C . SER A 1 97 ? 14.221 17.963 -9.714 1.00 95.44 97 SER A C 1
ATOM 791 O O . SER A 1 97 ? 14.673 19.075 -9.424 1.00 95.44 97 SER A O 1
ATOM 793 N N . PRO A 1 98 ? 14.841 16.824 -9.351 1.00 95.62 98 PRO A N 1
ATOM 794 C CA . PRO A 1 98 ? 14.543 15.464 -9.831 1.00 95.62 98 PRO A CA 1
ATOM 795 C C . PRO A 1 98 ? 13.526 14.685 -8.975 1.00 95.62 98 PRO A C 1
ATOM 797 O O . PRO A 1 98 ? 13.282 13.514 -9.235 1.00 95.62 98 PRO A O 1
ATOM 800 N N . GLU A 1 99 ? 12.948 15.294 -7.936 1.00 95.31 99 GLU A N 1
ATOM 801 C CA . GLU A 1 99 ? 12.042 14.602 -7.008 1.00 95.31 99 GLU A CA 1
ATOM 802 C C . GLU A 1 99 ? 10.560 14.678 -7.406 1.00 95.31 99 GLU A C 1
ATOM 804 O O . GLU A 1 99 ? 9.693 14.203 -6.666 1.00 95.31 99 GLU A O 1
ATOM 809 N N . ASP A 1 100 ? 10.243 15.323 -8.527 1.00 96.62 100 ASP A N 1
ATOM 810 C CA . ASP A 1 100 ? 8.887 15.336 -9.060 1.00 96.62 100 ASP A CA 1
ATOM 811 C C . ASP A 1 100 ? 8.490 13.957 -9.613 1.00 96.62 100 ASP A C 1
ATOM 813 O O . ASP A 1 100 ? 9.322 13.095 -9.905 1.00 96.62 100 ASP A O 1
ATOM 817 N N . ILE A 1 101 ? 7.183 13.746 -9.757 1.00 97.88 101 ILE A N 1
ATOM 818 C CA . ILE A 1 101 ? 6.633 12.449 -10.154 1.00 97.88 101 ILE A CA 1
ATOM 819 C C . ILE A 1 101 ? 7.088 12.046 -11.560 1.00 97.88 101 ILE A C 1
ATOM 821 O O . ILE A 1 101 ? 7.358 10.868 -11.772 1.00 97.88 101 ILE A O 1
ATOM 825 N N . VAL A 1 102 ? 7.201 12.980 -12.509 1.00 98.25 102 VAL A N 1
ATOM 826 C CA . VAL A 1 102 ? 7.648 12.662 -13.874 1.00 98.25 102 VAL A CA 1
ATOM 827 C C . VAL A 1 102 ? 9.086 12.157 -13.837 1.00 98.25 102 VAL A C 1
ATOM 829 O O . VAL A 1 102 ? 9.334 11.041 -14.295 1.00 98.25 102 VAL A O 1
ATOM 832 N N . SER A 1 103 ? 9.992 12.909 -13.207 1.00 98.00 103 SER A N 1
ATOM 833 C CA . SER A 1 103 ? 11.409 12.542 -13.085 1.00 98.00 103 SER A CA 1
ATOM 834 C C . SER A 1 103 ? 11.597 11.172 -12.423 1.00 98.00 103 SER A C 1
ATOM 836 O O . SER A 1 103 ? 12.315 10.321 -12.950 1.00 98.00 103 SER A O 1
ATOM 838 N N . ILE A 1 104 ? 10.889 10.910 -11.318 1.00 97.50 104 ILE A N 1
ATOM 839 C CA . ILE A 1 104 ? 10.950 9.620 -10.612 1.00 97.50 104 ILE A CA 1
ATOM 840 C C . ILE A 1 104 ? 10.459 8.474 -11.506 1.00 97.50 104 ILE A C 1
ATOM 842 O O . ILE A 1 104 ? 11.079 7.411 -11.553 1.00 97.50 104 ILE A O 1
ATOM 846 N N . GLN A 1 105 ? 9.337 8.651 -12.213 1.00 98.25 105 GLN A N 1
ATOM 847 C CA . GLN A 1 105 ? 8.810 7.591 -13.074 1.00 98.25 105 GLN A CA 1
ATOM 848 C C . GLN A 1 105 ? 9.729 7.317 -14.273 1.00 98.25 105 GLN A C 1
ATOM 850 O O . GLN A 1 105 ? 9.936 6.154 -14.620 1.00 98.25 105 GLN A O 1
ATOM 855 N N . GLU A 1 106 ? 10.314 8.350 -14.881 1.00 97.75 106 GLU A N 1
ATOM 856 C CA . GLU A 1 106 ? 11.291 8.201 -15.966 1.00 97.75 106 GLU A CA 1
ATOM 857 C C . GLU A 1 106 ? 12.568 7.487 -15.499 1.00 97.75 106 GLU A C 1
ATOM 859 O O . GLU A 1 106 ? 13.069 6.599 -16.199 1.00 97.75 106 GLU A O 1
ATOM 864 N N . GLU A 1 107 ? 13.058 7.798 -14.294 1.00 97.69 107 GLU A N 1
ATOM 865 C CA . GLU A 1 107 ? 14.189 7.096 -13.681 1.00 97.69 107 GLU A CA 1
ATOM 866 C C . GLU A 1 107 ? 13.874 5.609 -13.471 1.00 97.69 107 GLU A C 1
ATOM 868 O O . GLU A 1 107 ? 14.668 4.748 -13.855 1.00 97.69 107 GLU A O 1
ATOM 873 N N . ILE A 1 108 ? 12.694 5.287 -12.932 1.00 97.88 108 ILE A N 1
ATOM 874 C CA . ILE A 1 108 ? 12.243 3.904 -12.721 1.00 97.88 108 ILE A CA 1
ATOM 875 C C . ILE A 1 108 ? 12.146 3.143 -14.053 1.00 97.88 108 ILE A C 1
ATOM 877 O O . ILE A 1 108 ? 12.636 2.014 -14.157 1.00 97.88 108 ILE A O 1
ATOM 881 N N . ILE A 1 109 ? 11.562 3.751 -15.090 1.00 97.50 109 ILE A N 1
ATOM 882 C CA . ILE A 1 109 ? 11.478 3.153 -16.432 1.00 97.50 109 ILE A CA 1
ATOM 883 C C . ILE A 1 109 ? 12.883 2.859 -16.971 1.00 97.50 109 ILE A C 1
ATOM 885 O O . ILE A 1 109 ? 13.148 1.753 -17.446 1.00 97.50 109 ILE A O 1
ATOM 889 N N . SER A 1 110 ? 13.796 3.828 -16.876 1.00 95.81 110 SER A N 1
ATOM 890 C CA . SER A 1 110 ? 15.187 3.673 -17.314 1.00 95.81 110 SER A CA 1
ATOM 891 C C . SER A 1 110 ? 15.902 2.556 -16.545 1.00 95.81 110 SER A C 1
ATOM 893 O O . SER A 1 110 ? 16.563 1.700 -17.142 1.00 95.81 110 SER A O 1
ATOM 895 N N . LYS A 1 111 ? 15.698 2.502 -15.223 1.00 95.81 111 LYS A N 1
ATOM 896 C CA . LYS A 1 111 ? 16.282 1.499 -14.328 1.00 95.81 111 LYS A CA 1
ATOM 897 C C . LYS A 1 111 ? 15.878 0.077 -14.702 1.00 95.81 111 LYS A C 1
ATOM 899 O O . LYS A 1 111 ? 16.738 -0.801 -14.671 1.00 95.81 111 LYS A O 1
ATOM 904 N N . TYR A 1 112 ? 14.621 -0.170 -15.064 1.00 96.62 112 TYR A N 1
ATOM 905 C CA . TYR A 1 112 ? 14.122 -1.529 -15.334 1.00 96.62 112 TYR A CA 1
ATOM 906 C C . TYR A 1 112 ? 14.046 -1.889 -16.824 1.00 96.62 112 TYR A C 1
ATOM 908 O O . TYR A 1 112 ? 13.874 -3.053 -17.177 1.00 96.62 112 TYR A O 1
ATOM 916 N N . SER A 1 113 ? 14.237 -0.928 -17.728 1.00 96.00 113 SER A N 1
ATOM 917 C CA . SER A 1 113 ? 14.371 -1.212 -19.156 1.00 96.00 113 SER A CA 1
ATOM 918 C C . SER A 1 113 ? 15.719 -1.858 -19.482 1.00 96.00 113 SER A C 1
ATOM 920 O O . SER A 1 113 ? 16.751 -1.514 -18.909 1.00 96.00 113 SER A O 1
ATOM 922 N N . ASN A 1 114 ? 15.736 -2.753 -20.473 1.00 96.06 114 ASN A N 1
ATOM 923 C CA . ASN A 1 114 ? 16.972 -3.288 -21.058 1.00 96.06 114 ASN A CA 1
ATOM 924 C C . ASN A 1 114 ? 17.562 -2.395 -22.158 1.00 96.06 114 ASN A C 1
ATOM 926 O O . ASN A 1 114 ? 18.607 -2.711 -22.731 1.00 96.06 114 ASN A O 1
ATOM 930 N N . ARG A 1 115 ? 16.907 -1.278 -22.492 1.00 93.31 115 ARG A N 1
ATOM 931 C CA . ARG A 1 115 ? 17.351 -0.382 -23.562 1.00 93.31 115 ARG A CA 1
ATOM 932 C C . ARG A 1 115 ? 18.734 0.196 -23.249 1.00 93.31 115 ARG A C 1
ATOM 934 O O . ARG A 1 115 ? 18.943 0.816 -22.218 1.00 93.31 115 ARG A O 1
ATOM 941 N N . GLY A 1 116 ? 19.679 0.006 -24.170 1.00 90.12 116 GLY A N 1
ATOM 942 C CA . GLY A 1 116 ? 21.039 0.549 -24.054 1.00 90.12 116 GLY A CA 1
ATOM 943 C C . GLY A 1 116 ? 21.953 -0.190 -23.071 1.00 90.12 116 GLY A C 1
ATOM 944 O O . GLY A 1 116 ? 23.155 0.080 -23.054 1.00 90.12 116 GLY A O 1
ATOM 945 N N . LYS A 1 117 ? 21.430 -1.156 -22.312 1.00 91.69 117 LYS A N 1
ATOM 946 C CA . LYS A 1 117 ? 22.209 -1.955 -21.369 1.00 91.69 117 LYS A CA 1
ATOM 947 C C . LYS A 1 117 ? 22.950 -3.078 -22.087 1.00 91.69 117 LYS A C 1
ATOM 949 O O . LYS A 1 117 ? 22.427 -3.701 -23.009 1.00 91.69 117 LYS A O 1
ATOM 954 N N . LYS A 1 118 ? 24.199 -3.305 -21.677 1.00 85.56 118 LYS A N 1
ATOM 955 C CA . LYS A 1 118 ? 25.095 -4.309 -22.281 1.00 85.56 118 LYS A CA 1
ATOM 956 C C . LYS A 1 118 ? 25.756 -5.224 -21.256 1.00 85.56 118 LYS A C 1
ATOM 958 O O . LYS A 1 118 ? 26.125 -6.338 -21.612 1.00 85.56 118 LYS A O 1
ATOM 963 N N . ALA A 1 119 ? 25.938 -4.761 -20.020 1.00 86.06 119 ALA A N 1
ATOM 964 C CA . ALA A 1 119 ? 26.501 -5.584 -18.962 1.00 86.06 119 ALA A CA 1
ATOM 965 C C . ALA A 1 119 ? 25.455 -6.598 -18.487 1.00 86.06 119 ALA A C 1
ATOM 967 O O . ALA A 1 119 ? 24.314 -6.225 -18.229 1.00 86.06 119 ALA A O 1
ATOM 968 N N . GLU A 1 120 ? 25.852 -7.867 -18.363 1.00 80.31 120 GLU A N 1
ATOM 969 C CA . GLU A 1 120 ? 24.955 -8.980 -18.006 1.00 80.31 120 GLU A CA 1
ATOM 970 C C . GLU A 1 120 ? 24.192 -8.723 -16.698 1.00 80.31 120 GLU A C 1
ATOM 972 O O . GLU A 1 120 ? 23.013 -9.054 -16.615 1.00 80.31 120 GLU A O 1
ATOM 977 N N . ASN A 1 121 ? 24.834 -8.067 -15.725 1.00 83.19 121 ASN A N 1
ATOM 978 C CA . ASN A 1 121 ? 24.254 -7.756 -14.415 1.00 83.19 121 ASN A CA 1
ATOM 979 C C . ASN A 1 121 ? 23.217 -6.622 -14.439 1.00 83.19 121 ASN A C 1
ATOM 981 O O . ASN A 1 121 ? 22.478 -6.469 -13.471 1.00 83.19 121 ASN A O 1
ATOM 985 N N . ASP A 1 122 ? 23.154 -5.839 -15.518 1.00 87.38 122 ASP A N 1
ATOM 986 C CA . ASP A 1 122 ? 22.189 -4.742 -15.645 1.00 87.38 122 ASP A CA 1
ATOM 987 C C . ASP A 1 122 ? 20.929 -5.183 -16.412 1.00 87.38 122 ASP A C 1
ATOM 989 O O . ASP A 1 122 ? 19.922 -4.464 -16.431 1.00 87.38 122 ASP A O 1
ATOM 993 N N . ILE A 1 123 ? 20.982 -6.354 -17.060 1.00 95.12 123 ILE A N 1
ATOM 994 C CA . ILE A 1 123 ? 19.877 -6.916 -17.835 1.00 95.12 123 ILE A CA 1
ATOM 995 C C . ILE A 1 123 ? 18.799 -7.453 -16.890 1.00 95.12 123 ILE A C 1
ATOM 997 O O . ILE A 1 123 ? 19.058 -8.250 -15.996 1.00 95.12 123 ILE A O 1
ATOM 1001 N N . GLY A 1 124 ? 17.568 -7.023 -17.131 1.00 96.56 124 GLY A N 1
ATOM 1002 C CA . GLY A 1 124 ? 16.352 -7.528 -16.523 1.00 96.56 124 GLY A CA 1
ATOM 1003 C C . GLY A 1 124 ? 15.818 -8.766 -17.225 1.00 96.56 124 GLY A C 1
ATOM 1004 O O . GLY A 1 124 ? 15.711 -8.801 -18.457 1.00 96.56 124 GLY A O 1
ATOM 1005 N N . TYR A 1 125 ? 15.435 -9.760 -16.435 1.00 97.44 125 TYR A N 1
ATOM 1006 C CA . TYR A 1 125 ? 14.923 -11.047 -16.885 1.00 97.44 125 TYR A CA 1
ATOM 1007 C C . TYR A 1 125 ? 13.506 -11.299 -16.367 1.00 97.44 125 TYR A C 1
ATOM 1009 O O . TYR A 1 125 ? 13.175 -10.930 -15.241 1.00 97.44 125 TYR A O 1
ATOM 1017 N N . ALA A 1 126 ? 12.702 -11.972 -17.188 1.00 97.31 126 ALA A N 1
ATOM 1018 C CA . ALA A 1 126 ? 11.354 -12.422 -16.854 1.00 97.31 126 ALA A CA 1
ATOM 1019 C C . ALA A 1 126 ? 11.361 -13.690 -15.977 1.00 97.31 126 ALA A C 1
ATOM 1021 O O . ALA A 1 126 ? 12.416 -14.249 -15.663 1.00 97.31 126 ALA A O 1
ATOM 1022 N N . GLU A 1 127 ? 10.180 -14.207 -15.638 1.00 95.62 127 GLU A N 1
ATOM 1023 C CA . GLU A 1 127 ? 9.984 -15.413 -14.822 1.00 95.62 127 GLU A CA 1
ATOM 1024 C C . GLU A 1 127 ? 10.640 -16.673 -15.408 1.00 95.62 127 GLU A C 1
ATOM 1026 O O . GLU A 1 127 ? 11.042 -17.577 -14.678 1.00 95.62 127 GLU A O 1
ATOM 1031 N N . ASN A 1 128 ? 10.794 -16.723 -16.733 1.00 95.88 128 ASN A N 1
ATOM 1032 C CA . ASN A 1 128 ? 11.467 -17.807 -17.453 1.00 95.88 128 ASN A CA 1
ATOM 1033 C C . ASN A 1 128 ? 12.983 -17.577 -17.627 1.00 95.88 128 ASN A C 1
ATOM 1035 O O . ASN A 1 128 ? 13.632 -18.299 -18.389 1.00 95.88 128 ASN A O 1
ATOM 1039 N N . TYR A 1 129 ? 13.531 -16.557 -16.960 1.00 94.56 129 TYR A N 1
ATOM 1040 C CA . TYR A 1 129 ? 14.918 -16.101 -17.051 1.00 94.56 129 TYR A CA 1
ATOM 1041 C C . TYR A 1 129 ? 15.386 -15.770 -18.471 1.00 94.56 129 TYR A C 1
ATOM 1043 O O . TYR A 1 129 ? 16.571 -15.883 -18.793 1.00 94.56 129 TYR A O 1
ATOM 1051 N N . ARG A 1 130 ? 14.467 -15.339 -19.339 1.00 95.75 130 ARG A N 1
ATOM 1052 C CA . ARG A 1 130 ? 14.810 -14.704 -20.614 1.00 95.75 130 ARG A CA 1
ATOM 1053 C C . ARG A 1 130 ? 14.850 -13.190 -20.431 1.00 95.75 130 ARG A C 1
ATOM 1055 O O . ARG A 1 130 ? 14.021 -12.656 -19.694 1.00 95.75 130 ARG A O 1
ATOM 1062 N N . PRO A 1 131 ? 15.798 -12.496 -21.080 1.00 96.31 131 PRO A N 1
ATOM 1063 C CA . PRO A 1 131 ? 15.888 -11.051 -20.967 1.00 96.31 131 PRO A CA 1
ATOM 1064 C C . PRO A 1 131 ? 14.630 -10.404 -21.547 1.00 96.31 131 PRO A C 1
ATOM 1066 O O . PRO A 1 131 ? 14.156 -10.806 -22.615 1.00 96.31 131 PRO A O 1
ATOM 1069 N N . TYR A 1 132 ? 14.111 -9.380 -20.874 1.00 97.31 132 TYR A N 1
ATOM 1070 C CA . TYR A 1 132 ? 13.024 -8.582 -21.429 1.00 97.31 132 TYR A CA 1
ATOM 1071 C C . TYR A 1 132 ? 13.454 -7.908 -22.730 1.00 97.31 132 TYR A C 1
ATOM 1073 O O . TYR A 1 132 ? 14.559 -7.368 -22.847 1.00 97.31 132 TYR A O 1
ATOM 1081 N N . SER A 1 133 ? 12.559 -7.915 -23.716 1.00 95.19 133 SER A N 1
ATOM 1082 C CA . SER A 1 133 ? 12.752 -7.128 -24.932 1.00 95.19 133 SER A CA 1
ATOM 1083 C C . SER A 1 133 ? 12.537 -5.636 -24.642 1.00 95.19 133 SER A C 1
ATOM 1085 O O . SER A 1 133 ? 11.757 -5.303 -23.749 1.00 95.19 133 SER A O 1
ATOM 1087 N N . PRO A 1 134 ? 13.134 -4.713 -25.417 1.00 92.19 134 PRO A N 1
ATOM 1088 C CA . PRO A 1 134 ? 12.818 -3.288 -25.293 1.00 92.19 134 PRO A CA 1
ATOM 1089 C C . PRO A 1 134 ? 11.315 -2.986 -25.425 1.00 92.19 134 PRO A C 1
ATOM 1091 O O . PRO A 1 134 ? 10.802 -2.128 -24.716 1.00 92.19 134 PRO A O 1
ATOM 1094 N N . ALA A 1 135 ? 10.597 -3.753 -26.256 1.00 95.50 135 ALA A N 1
ATOM 1095 C CA . ALA A 1 135 ? 9.162 -3.584 -26.473 1.00 95.50 135 ALA A CA 1
ATOM 1096 C C . ALA A 1 135 ? 8.317 -3.817 -25.208 1.00 95.50 135 ALA A C 1
ATOM 1098 O O . ALA A 1 135 ? 7.252 -3.223 -25.082 1.00 95.50 135 ALA A O 1
ATOM 1099 N N . TRP A 1 136 ? 8.786 -4.645 -24.267 1.00 97.69 136 TRP A N 1
ATOM 1100 C CA . TRP A 1 136 ? 8.099 -4.862 -22.990 1.00 97.69 136 TRP A CA 1
ATOM 1101 C C . TRP A 1 136 ? 8.039 -3.567 -22.168 1.00 97.69 136 TRP A C 1
ATOM 1103 O O . TRP A 1 136 ? 6.959 -3.110 -21.794 1.00 97.69 136 TRP A O 1
ATOM 1113 N N . ALA A 1 137 ? 9.189 -2.915 -21.975 1.00 96.44 137 ALA A N 1
ATOM 1114 C CA . ALA A 1 137 ? 9.255 -1.645 -21.256 1.00 96.44 137 ALA A CA 1
ATOM 1115 C C . ALA A 1 137 ? 8.533 -0.523 -22.020 1.00 96.44 137 ALA A C 1
ATOM 1117 O O . ALA A 1 137 ? 7.878 0.313 -21.399 1.00 96.44 137 ALA A O 1
ATOM 1118 N N . ASP A 1 138 ? 8.603 -0.520 -23.357 1.00 96.56 138 ASP A N 1
ATOM 1119 C CA . ASP A 1 138 ? 7.908 0.469 -24.190 1.00 96.56 138 ASP A CA 1
ATOM 1120 C C . ASP A 1 138 ? 6.378 0.369 -24.033 1.00 96.56 138 ASP A C 1
ATOM 1122 O O . ASP A 1 138 ? 5.705 1.392 -23.915 1.00 96.56 138 ASP A O 1
ATOM 1126 N N . GLN A 1 139 ? 5.818 -0.848 -23.983 1.00 98.25 139 GLN A N 1
ATOM 1127 C CA . GLN A 1 139 ? 4.380 -1.071 -23.777 1.00 98.25 139 GLN A CA 1
ATOM 1128 C C . GLN A 1 139 ? 3.917 -0.594 -22.398 1.00 98.25 139 GLN A C 1
ATOM 1130 O O . GLN A 1 139 ? 2.899 0.093 -22.298 1.00 98.25 139 GLN A O 1
ATOM 1135 N N . ILE A 1 140 ? 4.681 -0.910 -21.348 1.00 98.56 140 ILE A N 1
ATOM 1136 C CA . ILE A 1 140 ? 4.403 -0.436 -19.986 1.00 98.56 140 ILE A CA 1
ATOM 1137 C C . ILE A 1 140 ? 4.466 1.095 -19.942 1.00 98.56 140 ILE A C 1
ATOM 1139 O O . ILE A 1 140 ? 3.524 1.732 -19.479 1.00 98.56 140 ILE A O 1
ATOM 1143 N N . THR A 1 141 ? 5.529 1.690 -20.488 1.00 98.12 141 THR A N 1
ATOM 1144 C CA . THR A 1 141 ? 5.737 3.149 -20.517 1.00 98.12 141 THR A CA 1
ATOM 1145 C C . THR A 1 141 ? 4.615 3.866 -21.260 1.00 98.12 141 THR A C 1
ATOM 1147 O O . THR A 1 141 ? 4.094 4.877 -20.785 1.00 98.12 141 THR A O 1
ATOM 1150 N N . TYR A 1 142 ? 4.198 3.323 -22.406 1.00 98.50 142 TYR A N 1
ATOM 1151 C CA . TYR A 1 142 ? 3.043 3.825 -23.139 1.00 98.50 142 TYR A CA 1
ATOM 1152 C C . TYR A 1 142 ? 1.791 3.787 -22.255 1.00 98.50 142 TYR A C 1
ATOM 1154 O O . TYR A 1 142 ? 1.133 4.814 -22.095 1.00 98.50 142 TYR A O 1
ATOM 1162 N N . ASN A 1 143 ? 1.507 2.649 -21.607 1.00 98.69 143 ASN A N 1
ATOM 1163 C CA . ASN A 1 143 ? 0.347 2.494 -20.727 1.00 98.69 143 ASN A CA 1
ATOM 1164 C C . ASN A 1 143 ? 0.379 3.422 -19.498 1.00 98.69 143 ASN A C 1
ATOM 1166 O O . ASN A 1 143 ? -0.675 3.883 -19.063 1.00 98.69 143 ASN A O 1
ATOM 1170 N N . MET A 1 144 ? 1.563 3.743 -18.963 1.00 98.69 144 MET A N 1
ATOM 1171 C CA . MET A 1 144 ? 1.738 4.687 -17.850 1.00 98.69 144 MET A CA 1
ATOM 1172 C C . MET A 1 144 ? 1.306 6.114 -18.204 1.00 98.69 144 MET A C 1
ATOM 1174 O O . MET A 1 144 ? 0.882 6.841 -17.308 1.00 98.69 144 MET A O 1
ATOM 1178 N N . ASN A 1 145 ? 1.398 6.519 -19.479 1.00 97.88 145 ASN A N 1
ATOM 1179 C CA . ASN A 1 145 ? 1.064 7.866 -19.955 1.00 97.88 145 ASN A CA 1
ATOM 1180 C C . ASN A 1 145 ? 1.653 8.970 -19.049 1.00 97.88 145 ASN A C 1
ATOM 1182 O O . ASN A 1 145 ? 0.917 9.758 -18.458 1.00 97.88 145 ASN A O 1
ATOM 1186 N N . ILE A 1 146 ? 2.985 8.998 -18.908 1.00 97.62 146 ILE A N 1
ATOM 1187 C CA . ILE A 1 146 ? 3.706 9.866 -17.954 1.00 97.62 146 ILE A CA 1
ATOM 1188 C C . ILE A 1 146 ? 3.354 11.352 -18.095 1.00 97.62 146 ILE A C 1
ATOM 1190 O O . ILE A 1 146 ? 3.300 12.067 -17.097 1.00 97.62 146 ILE A O 1
ATOM 1194 N N . ALA A 1 147 ? 3.025 11.807 -19.307 1.00 96.81 147 ALA A N 1
ATOM 1195 C CA . ALA A 1 147 ? 2.597 13.180 -19.564 1.00 96.81 147 ALA A CA 1
ATOM 1196 C C . ALA A 1 147 ? 1.393 13.618 -18.703 1.00 96.81 147 ALA A C 1
ATOM 1198 O O . ALA A 1 147 ? 1.233 14.810 -18.445 1.00 96.81 147 ALA A O 1
ATOM 1199 N N . GLN A 1 148 ? 0.577 12.675 -18.208 1.00 97.38 148 GLN A N 1
ATOM 1200 C CA . GLN A 1 148 ? -0.524 12.967 -17.284 1.00 97.38 148 GLN A CA 1
ATOM 1201 C C . GLN A 1 148 ? -0.058 13.545 -15.935 1.00 97.38 148 GLN A C 1
ATOM 1203 O O . GLN A 1 148 ? -0.866 14.128 -15.219 1.00 97.38 148 GLN A O 1
ATOM 1208 N N . PHE A 1 149 ? 1.221 13.383 -15.582 1.00 97.44 149 PHE A N 1
ATOM 1209 C CA . PHE A 1 149 ? 1.791 13.805 -14.301 1.00 97.44 149 PHE A CA 1
ATOM 1210 C C . PHE A 1 149 ? 2.531 15.149 -14.361 1.00 97.44 149 PHE A C 1
ATOM 1212 O O . PHE A 1 149 ? 3.020 15.608 -13.335 1.00 97.44 149 PHE A O 1
ATOM 1219 N N . ALA A 1 150 ? 2.610 15.796 -15.530 1.00 94.00 150 ALA A N 1
ATOM 1220 C CA . ALA A 1 150 ? 3.393 17.023 -15.702 1.00 94.00 150 ALA A CA 1
ATOM 1221 C C . ALA A 1 150 ? 2.787 18.251 -14.997 1.00 94.00 150 ALA A C 1
ATOM 1223 O O . ALA A 1 150 ? 3.516 19.156 -14.608 1.00 94.00 150 ALA A O 1
ATOM 1224 N N . ASN A 1 151 ? 1.460 18.293 -14.844 1.00 92.06 151 ASN A N 1
ATOM 1225 C CA . ASN A 1 151 ? 0.745 19.385 -14.183 1.00 92.06 151 ASN A CA 1
ATOM 1226 C C . ASN A 1 151 ? -0.341 18.783 -13.290 1.00 92.06 151 ASN A C 1
ATOM 1228 O O . ASN A 1 151 ? -1.419 18.426 -13.768 1.00 92.06 151 ASN A O 1
ATOM 1232 N N . LEU A 1 152 ? -0.019 18.606 -12.011 1.00 95.31 152 LEU A N 1
ATOM 1233 C CA . LEU A 1 152 ? -0.889 17.953 -11.041 1.00 95.31 152 LEU A CA 1
ATOM 1234 C C . LEU A 1 152 ? -1.444 18.971 -10.054 1.00 95.31 152 LEU A C 1
ATOM 1236 O O . LEU A 1 152 ? -0.687 19.670 -9.392 1.00 95.31 152 LEU A O 1
ATOM 1240 N N . ASP A 1 153 ? -2.762 18.957 -9.895 1.00 95.94 153 ASP A N 1
ATOM 1241 C CA . ASP A 1 153 ? -3.463 19.687 -8.846 1.00 95.94 153 ASP A CA 1
ATOM 1242 C C . ASP A 1 153 ? -4.129 18.707 -7.880 1.00 95.94 153 ASP A C 1
ATOM 1244 O O . ASP A 1 153 ? -4.585 17.616 -8.254 1.00 95.94 153 ASP A O 1
ATOM 1248 N N . TYR A 1 154 ? -4.230 19.105 -6.612 1.00 98.38 154 TYR A N 1
ATOM 1249 C CA . TYR A 1 154 ? -4.995 18.333 -5.643 1.00 98.38 154 TYR A CA 1
ATOM 1250 C C . TYR A 1 154 ? -6.483 18.293 -6.012 1.00 98.38 154 TYR A C 1
ATOM 1252 O O . TYR A 1 154 ? -7.120 19.319 -6.252 1.00 98.38 154 TYR A O 1
ATOM 1260 N N . ASN A 1 155 ? -7.070 17.097 -5.955 1.00 98.19 155 ASN A N 1
ATOM 1261 C CA . ASN A 1 155 ? -8.495 16.874 -6.127 1.00 98.19 155 ASN A CA 1
ATOM 1262 C C . ASN A 1 155 ? -9.031 15.996 -4.982 1.00 98.19 155 ASN A C 1
ATOM 1264 O O . ASN A 1 155 ? -8.603 14.850 -4.833 1.00 98.19 155 ASN A O 1
ATOM 1268 N N . PRO A 1 156 ? -10.017 16.452 -4.190 1.00 97.94 156 PRO A N 1
ATOM 1269 C CA . PRO A 1 156 ? -10.565 15.657 -3.091 1.00 97.94 156 PRO A CA 1
ATOM 1270 C C . PRO A 1 156 ? -11.235 14.347 -3.537 1.00 97.94 156 PRO A C 1
ATOM 1272 O O . PRO A 1 156 ? -11.358 13.434 -2.720 1.00 97.94 156 PRO A O 1
ATOM 1275 N N . ASN A 1 157 ? -11.645 14.219 -4.803 1.00 97.69 157 ASN A N 1
ATOM 1276 C CA . ASN A 1 157 ? -12.195 12.974 -5.354 1.00 97.69 157 ASN A CA 1
ATOM 1277 C C . ASN A 1 157 ? -11.112 11.920 -5.631 1.00 97.69 157 ASN A C 1
ATOM 1279 O O . ASN A 1 157 ? -11.433 10.754 -5.863 1.00 97.69 157 ASN A O 1
ATOM 1283 N N . ASN A 1 158 ? -9.833 12.311 -5.579 1.00 98.50 158 ASN A N 1
ATOM 1284 C CA . ASN A 1 158 ? -8.716 11.397 -5.771 1.00 98.50 158 ASN A CA 1
ATOM 1285 C C . ASN A 1 158 ? -8.323 10.622 -4.505 1.00 98.50 158 ASN A C 1
ATOM 1287 O O . ASN A 1 158 ? -7.535 9.677 -4.582 1.00 98.50 158 ASN A O 1
ATOM 1291 N N . ARG A 1 159 ? -8.917 10.953 -3.357 1.00 98.69 159 ARG A N 1
ATOM 1292 C CA . ARG A 1 159 ? -8.749 10.191 -2.118 1.00 98.69 159 ARG A CA 1
ATOM 1293 C C . ARG A 1 159 ? -9.355 8.793 -2.266 1.00 98.69 159 ARG A C 1
ATOM 1295 O O . ARG A 1 159 ? -10.391 8.603 -2.909 1.00 98.69 159 ARG A O 1
ATOM 1302 N N . GLY A 1 160 ? -8.689 7.806 -1.687 1.00 98.50 160 GLY A N 1
ATOM 1303 C CA . GLY A 1 160 ? -9.096 6.411 -1.732 1.00 98.50 160 GLY A CA 1
ATOM 1304 C C . GLY A 1 160 ? -8.630 5.625 -0.515 1.00 98.50 160 GLY A C 1
ATOM 1305 O O . GLY A 1 160 ? -7.995 6.160 0.392 1.00 98.50 160 GLY A O 1
ATOM 1306 N N . ILE A 1 161 ? -8.978 4.349 -0.482 1.00 98.75 161 ILE A N 1
ATOM 1307 C CA . ILE A 1 161 ? -8.567 3.400 0.552 1.00 98.75 161 ILE A CA 1
ATOM 1308 C C . ILE A 1 161 ? -8.360 2.031 -0.091 1.00 98.75 161 ILE A C 1
ATOM 1310 O O . ILE A 1 161 ? -9.107 1.667 -1.005 1.00 98.75 161 ILE A O 1
ATOM 1314 N N . ALA A 1 162 ? -7.358 1.288 0.370 1.00 98.50 162 ALA A N 1
ATOM 1315 C CA . ALA A 1 162 ? -7.182 -0.106 -0.014 1.00 98.50 162 ALA A CA 1
ATOM 1316 C C . ALA A 1 162 ? -8.344 -0.946 0.545 1.00 98.50 162 ALA A C 1
ATOM 1318 O O . ALA A 1 162 ? -8.642 -0.876 1.739 1.00 98.50 162 ALA A O 1
ATOM 1319 N N . ILE A 1 163 ? -9.015 -1.716 -0.310 1.00 98.06 163 ILE A N 1
ATOM 1320 C CA . ILE A 1 163 ? -10.111 -2.629 0.080 1.00 98.06 163 ILE A CA 1
ATOM 1321 C C . ILE A 1 163 ? -9.677 -4.100 0.119 1.00 98.06 163 ILE A C 1
ATOM 1323 O O . ILE A 1 163 ? -10.450 -4.955 0.540 1.00 98.06 163 ILE A O 1
ATOM 1327 N N . ASP A 1 164 ? -8.450 -4.368 -0.316 1.00 97.50 164 ASP A N 1
ATOM 1328 C CA . ASP A 1 164 ? -7.763 -5.656 -0.280 1.00 97.50 164 ASP A CA 1
ATOM 1329 C C . ASP A 1 164 ? -6.266 -5.391 -0.037 1.00 97.50 164 ASP A C 1
ATOM 1331 O O . ASP A 1 164 ? -5.826 -4.236 -0.059 1.00 97.50 164 ASP A O 1
ATOM 1335 N N . ASN A 1 165 ? -5.480 -6.436 0.201 1.00 98.00 165 ASN A N 1
ATOM 1336 C CA . ASN A 1 165 ? -4.029 -6.326 0.250 1.00 98.00 165 ASN A CA 1
ATOM 1337 C C . ASN A 1 165 ? -3.486 -6.091 -1.161 1.00 98.00 165 ASN A C 1
ATOM 1339 O O . ASN A 1 165 ? -3.784 -6.841 -2.089 1.00 98.00 165 ASN A O 1
ATOM 1343 N N . LEU A 1 166 ? -2.674 -5.050 -1.323 1.00 98.00 166 LEU A N 1
ATOM 1344 C CA . LEU A 1 166 ? -2.120 -4.643 -2.608 1.00 98.00 166 LEU A CA 1
ATOM 1345 C C . LEU A 1 166 ? -0.620 -4.899 -2.649 1.00 98.00 166 LEU A C 1
ATOM 1347 O O . LEU A 1 166 ? 0.095 -4.676 -1.671 1.00 98.00 166 LEU A O 1
ATOM 1351 N N . HIS A 1 167 ? -0.139 -5.279 -3.825 1.00 98.19 167 HIS A N 1
ATOM 1352 C CA . HIS A 1 167 ? 1.278 -5.247 -4.145 1.00 98.19 167 HIS A CA 1
ATOM 1353 C C . HIS A 1 167 ? 1.626 -3.864 -4.688 1.00 98.19 167 HIS A C 1
ATOM 1355 O O . HIS A 1 167 ? 1.145 -3.473 -5.750 1.00 98.19 167 HIS A O 1
ATOM 1361 N N . ALA A 1 168 ? 2.444 -3.125 -3.942 1.00 98.38 168 ALA A N 1
ATOM 1362 C CA . ALA A 1 168 ? 3.089 -1.917 -4.428 1.00 98.38 168 ALA A CA 1
ATOM 1363 C C . ALA A 1 168 ? 4.194 -2.311 -5.413 1.00 98.38 168 ALA A C 1
ATOM 1365 O O . ALA A 1 168 ? 5.076 -3.110 -5.076 1.00 98.38 168 ALA A O 1
ATOM 1366 N N . ARG A 1 169 ? 4.121 -1.771 -6.629 1.00 98.75 169 ARG A N 1
ATOM 1367 C CA . ARG A 1 169 ? 5.009 -2.092 -7.744 1.00 98.75 169 ARG A CA 1
ATOM 1368 C C . ARG A 1 169 ? 5.774 -0.862 -8.216 1.00 98.75 169 ARG A C 1
ATOM 1370 O O . ARG A 1 169 ? 5.233 0.248 -8.243 1.00 98.75 169 ARG A O 1
ATOM 1377 N N . ALA A 1 170 ? 7.011 -1.073 -8.651 1.00 98.56 170 ALA A N 1
ATOM 1378 C CA . ALA A 1 170 ? 7.797 -0.053 -9.341 1.00 98.56 170 ALA A CA 1
ATOM 1379 C C . ALA A 1 170 ? 7.183 0.326 -10.697 1.00 98.56 170 ALA A C 1
ATOM 1381 O O . ALA A 1 170 ? 7.086 1.501 -11.036 1.00 98.56 170 ALA A O 1
ATOM 1382 N N . LEU A 1 171 ? 6.744 -0.676 -11.461 1.00 98.75 171 LEU A N 1
ATOM 1383 C CA . LEU A 1 171 ? 6.077 -0.523 -12.753 1.00 98.75 171 LEU A CA 1
ATOM 1384 C C . LEU A 1 171 ? 4.672 -1.141 -12.688 1.00 98.75 171 LEU A C 1
ATOM 1386 O O . LEU A 1 171 ? 4.491 -2.124 -11.970 1.00 98.75 171 LEU A O 1
ATOM 1390 N N . PRO A 1 172 ? 3.683 -0.629 -13.442 1.00 98.75 172 PRO A N 1
ATOM 1391 C CA . PRO A 1 172 ? 2.316 -1.152 -13.441 1.00 98.75 172 PRO A CA 1
ATOM 1392 C C . PRO A 1 172 ? 2.197 -2.464 -14.233 1.00 98.75 172 PRO A C 1
ATOM 1394 O O . PRO A 1 172 ? 1.606 -2.519 -15.311 1.00 98.75 172 PRO A O 1
ATOM 1397 N N . THR A 1 173 ? 2.799 -3.528 -13.705 1.00 98.56 173 THR A N 1
ATOM 1398 C CA . THR A 1 173 ? 2.727 -4.884 -14.250 1.00 98.56 173 THR A CA 1
ATOM 1399 C C . THR A 1 173 ? 2.771 -5.933 -13.137 1.00 98.56 173 THR A C 1
ATOM 1401 O O . THR A 1 173 ? 3.380 -5.733 -12.079 1.00 98.56 173 THR A O 1
ATOM 1404 N N . ASN A 1 174 ? 2.132 -7.071 -13.409 1.00 97.94 174 ASN A N 1
ATOM 1405 C CA . ASN A 1 174 ? 2.237 -8.283 -12.598 1.00 97.94 174 ASN A CA 1
ATOM 1406 C C . ASN A 1 174 ? 3.442 -9.148 -12.999 1.00 97.94 174 ASN A C 1
ATOM 1408 O O . ASN A 1 174 ? 3.742 -10.123 -12.313 1.00 97.94 174 ASN A O 1
ATOM 1412 N N . ASP A 1 175 ? 4.133 -8.799 -14.085 1.00 98.19 175 ASP A N 1
ATOM 1413 C CA . ASP A 1 175 ? 5.364 -9.472 -14.480 1.00 98.19 175 ASP A CA 1
ATOM 1414 C C . ASP A 1 175 ? 6.447 -9.274 -13.415 1.00 98.19 175 ASP A C 1
ATOM 1416 O O . ASP A 1 175 ? 6.535 -8.211 -12.795 1.00 98.19 175 ASP A O 1
ATOM 1420 N N . VAL A 1 176 ? 7.303 -10.278 -13.235 1.00 97.88 176 VAL A N 1
ATOM 1421 C CA . VAL A 1 176 ? 8.450 -10.216 -12.315 1.00 97.88 176 VAL A CA 1
ATOM 1422 C C . VAL A 1 176 ? 9.702 -9.728 -13.033 1.00 97.88 176 VAL A C 1
ATOM 1424 O O . VAL A 1 176 ? 9.866 -9.950 -14.230 1.00 97.88 176 VAL A O 1
ATOM 1427 N N . HIS A 1 177 ? 10.633 -9.121 -12.308 1.00 97.81 177 HIS A N 1
ATOM 1428 C CA . HIS A 1 177 ? 11.932 -8.727 -12.846 1.00 97.81 177 HIS A CA 1
ATOM 1429 C C . HIS A 1 177 ? 13.063 -9.295 -11.998 1.00 97.81 177 HIS A C 1
ATOM 1431 O O . HIS A 1 177 ? 13.212 -8.943 -10.831 1.00 97.81 177 HIS A O 1
ATOM 1437 N N . PHE A 1 178 ? 13.930 -10.104 -12.593 1.00 97.19 178 PHE A N 1
ATOM 1438 C CA . PHE A 1 178 ? 15.140 -10.637 -11.960 1.00 97.19 178 PHE A CA 1
ATOM 1439 C C . PHE A 1 178 ? 16.399 -10.067 -12.617 1.00 97.19 178 PHE A C 1
ATOM 1441 O O . PHE A 1 178 ? 16.359 -9.691 -13.784 1.00 97.19 178 PHE A O 1
ATOM 1448 N N . TYR A 1 179 ? 17.524 -10.037 -11.897 1.00 93.69 179 TYR A N 1
ATOM 1449 C CA . TYR A 1 179 ? 18.823 -9.688 -12.494 1.00 93.69 179 TYR A CA 1
ATOM 1450 C C . TYR A 1 179 ? 19.601 -10.927 -12.941 1.00 93.69 179 TYR A C 1
ATOM 1452 O O . TYR A 1 179 ? 20.273 -10.900 -13.964 1.00 93.69 179 TYR A O 1
ATOM 1460 N N . SER A 1 180 ? 19.530 -12.039 -12.202 1.00 88.88 180 SER A N 1
ATOM 1461 C CA . SER A 1 180 ? 20.269 -13.253 -12.565 1.00 88.88 180 SER A CA 1
ATOM 1462 C C . SER A 1 180 ? 19.786 -14.475 -11.794 1.00 88.88 180 SER A C 1
ATOM 1464 O O . SER A 1 180 ? 19.660 -14.427 -10.577 1.00 88.88 180 SER A O 1
ATOM 1466 N N . ASN A 1 181 ? 19.621 -15.617 -12.467 1.00 88.12 181 ASN A N 1
ATOM 1467 C CA . ASN A 1 181 ? 19.459 -16.910 -11.784 1.00 88.12 181 ASN A CA 1
ATOM 1468 C C . ASN A 1 181 ? 20.785 -17.572 -11.382 1.00 88.12 181 ASN A C 1
ATOM 1470 O O . ASN A 1 181 ? 20.769 -18.642 -10.777 1.00 88.12 181 ASN A O 1
ATOM 1474 N N . LYS A 1 182 ? 21.928 -16.969 -11.732 1.00 87.62 182 LYS A N 1
ATOM 1475 C CA . LYS A 1 182 ? 23.266 -17.506 -11.440 1.00 87.62 182 LYS A CA 1
ATOM 1476 C C . LYS A 1 182 ? 23.944 -16.807 -10.265 1.00 87.62 182 LYS A C 1
ATOM 1478 O O . LYS A 1 182 ? 24.924 -17.329 -9.741 1.00 87.62 182 LYS A O 1
ATOM 1483 N N . ILE A 1 183 ? 23.450 -15.635 -9.863 1.00 86.06 183 ILE A N 1
ATOM 1484 C CA . ILE A 1 183 ? 23.984 -14.860 -8.743 1.00 86.06 183 ILE A CA 1
ATOM 1485 C C . ILE A 1 183 ? 23.037 -15.014 -7.553 1.00 86.06 183 ILE A C 1
ATOM 1487 O O . ILE A 1 183 ? 21.832 -14.781 -7.661 1.00 86.06 183 ILE A O 1
ATOM 1491 N N . ALA A 1 184 ? 23.585 -15.424 -6.408 1.00 87.94 184 ALA A N 1
ATOM 1492 C CA . ALA A 1 184 ? 22.816 -15.560 -5.177 1.00 87.94 184 ALA A CA 1
ATOM 1493 C C . ALA A 1 184 ? 22.126 -14.234 -4.826 1.00 87.94 184 ALA A C 1
ATOM 1495 O O . ALA A 1 184 ? 22.759 -13.180 -4.835 1.00 87.94 184 ALA A O 1
ATOM 1496 N N . GLY A 1 185 ? 20.828 -14.294 -4.528 1.00 88.75 185 GLY A N 1
ATOM 1497 C CA . GLY A 1 185 ? 20.040 -13.110 -4.184 1.00 88.75 185 GLY A CA 1
ATOM 1498 C C . GLY A 1 185 ? 19.480 -12.311 -5.368 1.00 88.75 185 GLY A C 1
ATOM 1499 O O . GLY A 1 185 ? 18.864 -11.281 -5.131 1.00 88.75 185 GLY A O 1
ATOM 1500 N N . GLN A 1 186 ? 19.680 -12.741 -6.622 1.00 91.12 186 GLN A N 1
ATOM 1501 C CA . GLN A 1 186 ? 19.268 -11.965 -7.808 1.00 91.12 186 GLN A CA 1
ATOM 1502 C C . GLN A 1 186 ? 18.172 -12.604 -8.679 1.00 91.12 186 GLN A C 1
ATOM 1504 O O . GLN A 1 186 ? 17.690 -11.965 -9.621 1.00 91.12 186 GLN A O 1
ATOM 1509 N N . GLY A 1 187 ? 17.807 -13.855 -8.398 1.00 91.25 187 GLY A N 1
ATOM 1510 C CA . GLY A 1 187 ? 16.736 -14.593 -9.074 1.00 91.25 187 GLY A CA 1
ATOM 1511 C C . GLY A 1 187 ? 15.507 -14.713 -8.182 1.00 91.25 187 GLY A C 1
ATOM 1512 O O . GLY A 1 187 ? 15.390 -14.002 -7.190 1.00 91.25 187 GLY A O 1
ATOM 1513 N N . TYR A 1 188 ? 14.608 -15.650 -8.476 1.00 93.31 188 TYR A N 1
ATOM 1514 C CA . TYR A 1 188 ? 13.496 -15.956 -7.573 1.00 93.31 188 TYR A CA 1
ATOM 1515 C C . TYR A 1 188 ? 13.992 -16.200 -6.128 1.00 93.31 188 TYR A C 1
ATOM 1517 O O . TYR A 1 188 ? 14.975 -16.929 -5.950 1.00 93.31 188 TYR A O 1
ATOM 1525 N N . PRO A 1 189 ? 13.324 -15.646 -5.093 1.00 94.69 189 PRO A N 1
ATOM 1526 C CA . PRO A 1 189 ? 12.072 -14.870 -5.115 1.00 94.69 189 PRO A CA 1
ATOM 1527 C C . PRO A 1 189 ? 12.249 -13.337 -5.185 1.00 94.69 189 PRO A C 1
ATOM 1529 O O . PRO A 1 189 ? 11.301 -12.605 -4.913 1.00 94.69 189 PRO A O 1
ATOM 1532 N N . PHE A 1 190 ? 13.440 -12.832 -5.520 1.00 96.19 190 PHE A N 1
ATOM 1533 C CA . PHE A 1 190 ? 13.791 -11.406 -5.485 1.00 96.19 190 PHE A CA 1
ATOM 1534 C C . PHE A 1 190 ? 13.276 -10.643 -6.715 1.00 96.19 190 PHE A C 1
ATOM 1536 O O . PHE A 1 190 ? 14.050 -10.185 -7.554 1.00 96.19 190 PHE A O 1
ATOM 1543 N N . ASP A 1 191 ? 11.952 -10.535 -6.839 1.00 98.00 191 ASP A N 1
ATOM 1544 C CA . ASP A 1 191 ? 11.318 -9.699 -7.858 1.00 98.00 191 ASP A CA 1
ATOM 1545 C C . ASP A 1 191 ? 11.624 -8.219 -7.594 1.00 98.00 191 ASP A C 1
ATOM 1547 O O . ASP A 1 191 ? 11.110 -7.619 -6.654 1.00 98.00 191 ASP A O 1
ATOM 1551 N N . ASN A 1 192 ? 12.447 -7.621 -8.452 1.00 97.62 192 ASN A N 1
ATOM 1552 C CA . ASN A 1 192 ? 12.910 -6.245 -8.309 1.00 97.62 192 ASN A CA 1
ATOM 1553 C C . ASN A 1 192 ? 11.812 -5.201 -8.557 1.00 97.62 192 ASN A C 1
ATOM 1555 O O . ASN A 1 192 ? 12.030 -4.029 -8.265 1.00 97.62 192 ASN A O 1
ATOM 1559 N N . LEU A 1 193 ? 10.657 -5.591 -9.109 1.00 98.44 193 LEU A N 1
ATOM 1560 C CA . LEU A 1 193 ? 9.508 -4.694 -9.248 1.00 98.44 193 LEU A CA 1
ATOM 1561 C C . LEU A 1 193 ? 8.610 -4.696 -8.010 1.00 98.44 193 LEU A C 1
ATOM 1563 O O . LEU A 1 193 ? 7.741 -3.831 -7.911 1.00 98.44 193 LEU A O 1
ATOM 1567 N N . GLN A 1 194 ? 8.792 -5.643 -7.086 1.00 98.38 194 GLN A N 1
ATOM 1568 C CA . GLN A 1 194 ? 8.033 -5.711 -5.845 1.00 98.38 194 GLN A CA 1
ATOM 1569 C C . GLN A 1 194 ? 8.633 -4.756 -4.811 1.00 98.38 194 GLN A C 1
ATOM 1571 O O . GLN A 1 194 ? 9.683 -5.031 -4.241 1.00 98.38 194 GLN A O 1
ATOM 1576 N N . GLU A 1 195 ? 7.932 -3.663 -4.522 1.00 97.44 195 GLU A N 1
ATOM 1577 C CA . GLU A 1 195 ? 8.415 -2.658 -3.572 1.00 97.44 195 GLU A CA 1
ATOM 1578 C C . GLU A 1 195 ? 7.986 -3.000 -2.140 1.00 97.44 195 GLU A C 1
ATOM 1580 O O . GLU A 1 195 ? 8.804 -3.121 -1.232 1.00 97.44 195 GLU A O 1
ATOM 1585 N N . THR A 1 196 ? 6.680 -3.185 -1.920 1.00 96.56 196 THR A N 1
ATOM 1586 C CA . THR A 1 196 ? 6.124 -3.505 -0.595 1.00 96.56 196 THR A CA 1
ATOM 1587 C C . THR A 1 196 ? 4.691 -4.045 -0.690 1.00 96.56 196 THR A C 1
ATOM 1589 O O . THR A 1 196 ? 4.078 -4.048 -1.760 1.00 96.56 196 THR A O 1
ATOM 1592 N N . ALA A 1 197 ? 4.142 -4.519 0.425 1.00 96.44 197 ALA A N 1
ATOM 1593 C CA . ALA A 1 197 ? 2.718 -4.801 0.560 1.00 96.44 197 ALA A CA 1
ATOM 1594 C C . ALA A 1 197 ? 2.000 -3.602 1.200 1.00 96.44 197 ALA A C 1
ATOM 1596 O O . ALA A 1 197 ? 2.528 -2.951 2.101 1.00 96.44 197 ALA A O 1
ATOM 1597 N N . ILE A 1 198 ? 0.778 -3.328 0.750 1.00 97.50 198 ILE A N 1
ATOM 1598 C CA . ILE A 1 198 ? -0.124 -2.339 1.344 1.00 97.50 198 ILE A CA 1
ATOM 1599 C C . ILE A 1 198 ? -1.347 -3.092 1.851 1.00 97.50 198 ILE A C 1
ATOM 1601 O O . ILE A 1 198 ? -2.032 -3.753 1.075 1.00 97.50 198 ILE A O 1
ATOM 1605 N N . TRP A 1 199 ? -1.624 -3.010 3.149 1.00 97.44 199 TRP A N 1
ATOM 1606 C CA . TRP A 1 199 ? -2.743 -3.735 3.744 1.00 97.44 199 TRP A CA 1
ATOM 1607 C C . TRP A 1 199 ? -4.089 -3.078 3.444 1.00 97.44 199 TRP A C 1
ATOM 1609 O O . TRP A 1 199 ? -4.201 -1.854 3.328 1.00 97.44 199 TRP A O 1
ATOM 1619 N N . ALA A 1 200 ? -5.139 -3.900 3.378 1.00 98.06 200 ALA A N 1
ATOM 1620 C CA . ALA A 1 200 ? -6.506 -3.398 3.352 1.00 98.06 200 ALA A CA 1
ATOM 1621 C C . ALA A 1 200 ? -6.736 -2.415 4.517 1.00 98.06 200 ALA A C 1
ATOM 1623 O O . ALA A 1 200 ? -6.292 -2.642 5.644 1.00 98.06 200 ALA A O 1
ATOM 1624 N N . GLY A 1 201 ? -7.430 -1.308 4.252 1.00 97.69 201 GLY A N 1
ATOM 1625 C CA . GLY A 1 201 ? -7.631 -0.221 5.212 1.00 97.69 201 GLY A CA 1
ATOM 1626 C C . GLY A 1 201 ? -6.605 0.913 5.139 1.00 97.69 201 GLY A C 1
ATOM 1627 O O . GLY A 1 201 ? -6.860 1.973 5.709 1.00 97.69 201 GLY A O 1
ATOM 1628 N N . THR A 1 202 ? -5.486 0.759 4.420 1.00 98.12 202 THR A N 1
ATOM 1629 C CA . THR A 1 202 ? -4.525 1.859 4.241 1.00 98.12 202 THR A CA 1
ATOM 1630 C C . THR A 1 202 ? -5.136 2.991 3.397 1.00 98.12 202 THR A C 1
ATOM 1632 O O . THR A 1 202 ? -5.641 2.727 2.298 1.00 98.12 202 THR A O 1
ATOM 1635 N N . PRO A 1 203 ? -5.112 4.258 3.865 1.00 98.44 203 PRO A N 1
ATOM 1636 C CA . PRO A 1 203 ? -5.561 5.404 3.072 1.00 98.44 203 PRO A CA 1
ATOM 1637 C C . PRO A 1 203 ? -4.611 5.645 1.893 1.00 98.44 203 PRO A C 1
ATOM 1639 O O . PRO A 1 203 ? -3.396 5.509 2.017 1.00 98.44 203 PRO A O 1
ATOM 1642 N N . LEU A 1 204 ? -5.156 6.054 0.754 1.00 98.69 204 LEU A N 1
ATOM 1643 C CA . LEU A 1 204 ? -4.397 6.314 -0.467 1.00 98.69 204 LEU A CA 1
ATOM 1644 C C . LEU A 1 204 ? -4.872 7.613 -1.121 1.00 98.69 204 LEU A C 1
ATOM 1646 O O . LEU A 1 204 ? -6.013 8.044 -0.939 1.00 98.69 204 LEU A O 1
ATOM 1650 N N . TYR A 1 205 ? -4.008 8.213 -1.931 1.00 98.81 205 TYR A N 1
ATOM 1651 C CA . TYR A 1 205 ? -4.379 9.262 -2.875 1.00 98.81 205 TYR A CA 1
ATOM 1652 C C . TYR A 1 205 ? -3.944 8.832 -4.267 1.00 98.81 205 TYR A C 1
ATOM 1654 O O . TYR A 1 205 ? -2.760 8.601 -4.487 1.00 98.81 205 TYR A O 1
ATOM 1662 N N . VAL A 1 206 ? -4.877 8.708 -5.208 1.00 98.75 206 VAL A N 1
ATOM 1663 C CA . VAL A 1 206 ? -4.540 8.319 -6.583 1.00 98.75 206 VAL A CA 1
ATOM 1664 C C . VAL A 1 206 ? -4.113 9.554 -7.359 1.00 98.75 206 VAL A C 1
ATOM 1666 O O . VAL A 1 206 ? -4.918 10.456 -7.581 1.00 98.75 206 VAL A O 1
ATOM 1669 N N . VAL A 1 207 ? -2.864 9.561 -7.803 1.00 98.62 207 VAL A N 1
ATOM 1670 C CA . VAL A 1 207 ? -2.291 10.616 -8.641 1.00 98.62 207 VAL A CA 1
ATOM 1671 C C . VAL A 1 207 ? -2.837 10.511 -10.063 1.00 98.62 207 VAL A C 1
ATOM 1673 O O . VAL A 1 207 ? -3.302 11.493 -10.632 1.00 98.62 207 VAL A O 1
ATOM 1676 N N . GLY A 1 208 ? -2.834 9.298 -10.614 1.00 98.31 208 GLY A N 1
ATOM 1677 C CA . GLY A 1 208 ? -3.330 9.008 -11.952 1.00 98.31 208 GLY A CA 1
ATOM 1678 C C . GLY A 1 208 ? -3.448 7.511 -12.192 1.00 98.31 208 GLY A C 1
ATOM 1679 O O . GLY A 1 208 ? -3.245 6.693 -11.293 1.00 98.31 208 GLY A O 1
ATOM 1680 N N . THR A 1 209 ? -3.824 7.154 -13.411 1.00 98.62 209 THR A N 1
ATOM 1681 C CA . THR A 1 209 ? -4.125 5.768 -13.794 1.00 98.62 209 THR A CA 1
ATOM 1682 C C . THR A 1 209 ? -3.474 5.451 -15.122 1.00 98.62 209 THR A C 1
ATOM 1684 O O . THR A 1 209 ? -3.384 6.340 -15.972 1.00 98.62 209 THR A O 1
ATOM 1687 N N . THR A 1 210 ? -3.117 4.192 -15.343 1.00 98.81 210 THR A N 1
ATOM 1688 C CA . THR A 1 210 ? -2.741 3.731 -16.681 1.00 98.81 210 THR A CA 1
ATOM 1689 C C . THR A 1 210 ? -3.866 3.975 -17.694 1.00 98.81 210 THR A C 1
ATOM 1691 O O . THR A 1 210 ? -5.029 4.202 -17.331 1.00 98.81 210 THR A O 1
ATOM 1694 N N . MET A 1 211 ? -3.540 3.972 -18.988 1.00 98.62 211 MET A N 1
ATOM 1695 C CA . MET A 1 211 ? -4.523 4.223 -20.049 1.00 98.62 211 MET A CA 1
ATOM 1696 C C . MET A 1 211 ? -5.641 3.180 -20.058 1.00 98.62 211 MET A C 1
ATOM 1698 O O . MET A 1 211 ? -6.807 3.543 -20.210 1.00 98.62 211 MET A O 1
ATOM 1702 N N . ASP A 1 212 ? -5.298 1.920 -19.802 1.00 98.44 212 ASP A N 1
ATOM 1703 C CA . ASP A 1 212 ? -6.240 0.805 -19.662 1.00 98.44 212 ASP A CA 1
ATOM 1704 C C . ASP A 1 212 ? -6.993 0.767 -18.316 1.00 98.44 212 ASP A C 1
ATOM 1706 O O . ASP A 1 212 ? -7.866 -0.079 -18.128 1.00 98.44 212 ASP A O 1
ATOM 1710 N N . LYS A 1 213 ? -6.684 1.683 -17.385 1.00 98.12 213 LYS A N 1
ATOM 1711 C CA . LYS A 1 213 ? -7.293 1.799 -16.046 1.00 98.12 213 LYS A CA 1
ATOM 1712 C C . LYS A 1 213 ? -7.059 0.610 -15.111 1.00 98.12 213 LYS A C 1
ATOM 1714 O O . LYS A 1 213 ? -7.712 0.539 -14.070 1.00 98.12 213 LYS A O 1
ATOM 1719 N N . SER A 1 214 ? -6.148 -0.302 -15.445 1.00 98.44 214 SER A N 1
ATOM 1720 C CA . SER A 1 214 ? -5.866 -1.473 -14.610 1.00 98.44 214 SER A CA 1
ATOM 1721 C C . SER A 1 214 ? -4.965 -1.149 -13.411 1.00 98.44 214 SER A C 1
ATOM 1723 O O . SER A 1 214 ? -5.077 -1.813 -12.378 1.00 98.44 214 SER A O 1
ATOM 1725 N N . TRP A 1 215 ? -4.153 -0.087 -13.498 1.00 98.88 215 TRP A N 1
ATOM 1726 C CA . TRP A 1 215 ? -3.250 0.354 -12.434 1.00 98.88 215 TRP A CA 1
ATOM 1727 C C . TRP A 1 215 ? -3.438 1.821 -12.052 1.00 98.88 215 TRP A C 1
ATOM 1729 O O . TRP A 1 215 ? -3.782 2.687 -12.862 1.00 98.88 215 TRP A O 1
ATOM 1739 N N . SER A 1 216 ? -3.165 2.114 -10.783 1.00 98.88 216 SER A N 1
ATOM 1740 C CA . SER A 1 216 ? -3.179 3.454 -10.203 1.00 98.88 216 SER A CA 1
ATOM 1741 C C . SER A 1 216 ? -1.831 3.777 -9.580 1.00 98.88 216 SER A C 1
ATOM 1743 O O . SER A 1 216 ? -1.328 2.992 -8.781 1.00 98.88 216 SER A O 1
ATOM 1745 N N . LEU A 1 217 ? -1.284 4.948 -9.906 1.00 98.88 217 LEU A N 1
ATOM 1746 C CA . LEU A 1 217 ? -0.154 5.519 -9.180 1.00 98.88 217 LEU A CA 1
ATOM 1747 C C . LEU A 1 217 ? -0.703 6.207 -7.928 1.00 98.88 217 LEU A C 1
ATOM 1749 O O . LEU A 1 217 ? -1.572 7.079 -8.038 1.00 98.88 217 LEU A O 1
ATOM 1753 N N . VAL A 1 218 ? -0.237 5.809 -6.747 1.00 98.81 218 VAL A N 1
ATOM 1754 C CA . VAL A 1 218 ? -0.787 6.261 -5.463 1.00 98.81 218 VAL A CA 1
ATOM 1755 C C . VAL A 1 218 ? 0.267 6.849 -4.537 1.00 98.81 218 VAL A C 1
ATOM 1757 O O . VAL A 1 218 ? 1.408 6.405 -4.537 1.00 98.81 218 VAL A O 1
ATOM 1760 N N . ILE A 1 219 ? -0.148 7.810 -3.710 1.00 98.69 219 ILE A N 1
ATOM 1761 C CA . ILE A 1 219 ? 0.591 8.295 -2.538 1.00 98.69 219 ILE A CA 1
ATOM 1762 C C . ILE A 1 219 ? 0.074 7.551 -1.302 1.00 98.69 219 ILE A C 1
ATOM 1764 O O . ILE A 1 219 ? -1.140 7.441 -1.097 1.00 98.69 219 ILE A O 1
ATOM 1768 N N . THR A 1 220 ? 0.998 7.075 -0.472 1.00 98.00 220 THR A N 1
ATOM 1769 C CA . THR A 1 220 ? 0.742 6.339 0.779 1.00 98.00 220 THR A CA 1
ATOM 1770 C C . THR A 1 220 ? 1.067 7.197 2.025 1.00 98.00 220 THR A C 1
ATOM 1772 O O . THR A 1 220 ? 1.668 8.265 1.881 1.00 98.00 220 THR A O 1
ATOM 1775 N N . PRO A 1 221 ? 0.701 6.781 3.260 1.00 95.25 221 PRO A N 1
ATOM 1776 C CA . PRO A 1 221 ? 0.988 7.509 4.513 1.00 95.25 221 PRO A CA 1
ATOM 1777 C C . PRO A 1 221 ? 2.426 7.974 4.766 1.00 95.25 221 PRO A C 1
ATOM 1779 O O . PRO A 1 221 ? 2.638 8.889 5.557 1.00 95.25 221 PRO A O 1
ATOM 1782 N N . SER A 1 222 ? 3.420 7.358 4.128 1.00 89.31 222 SER A N 1
ATOM 1783 C CA . SER A 1 222 ? 4.842 7.707 4.263 1.00 89.31 222 SER A CA 1
ATOM 1784 C C . SER A 1 222 ? 5.367 8.575 3.112 1.00 89.31 222 SER A C 1
ATOM 1786 O O . SER A 1 222 ? 6.576 8.676 2.921 1.00 89.31 222 SER A O 1
ATOM 1788 N N . SER A 1 223 ? 4.472 9.162 2.312 1.00 90.94 223 SER A N 1
ATOM 1789 C CA . SER A 1 223 ? 4.790 9.867 1.058 1.00 90.94 223 SER A CA 1
ATOM 1790 C C . SER A 1 223 ? 5.447 8.977 -0.000 1.00 90.94 223 SER A C 1
ATOM 1792 O O . SER A 1 223 ? 5.953 9.479 -1.002 1.00 90.94 223 SER A O 1
ATOM 1794 N N . PHE A 1 224 ? 5.429 7.657 0.196 1.00 92.25 224 PHE A N 1
ATOM 1795 C CA . PHE A 1 224 ? 5.902 6.696 -0.787 1.00 92.25 224 PHE A CA 1
ATOM 1796 C C . PHE A 1 224 ? 4.909 6.618 -1.956 1.00 92.25 224 PHE A C 1
ATOM 1798 O O . PHE A 1 224 ? 3.701 6.477 -1.727 1.00 92.25 224 PHE A O 1
ATOM 1805 N N . ILE A 1 225 ? 5.431 6.745 -3.181 1.00 97.50 225 ILE A N 1
ATOM 1806 C CA . ILE A 1 225 ? 4.672 6.776 -4.436 1.00 97.50 225 ILE A CA 1
ATOM 1807 C C . ILE A 1 225 ? 4.893 5.461 -5.179 1.00 97.50 225 ILE A C 1
ATOM 1809 O O . ILE A 1 225 ? 6.033 5.072 -5.415 1.00 97.50 225 ILE A O 1
ATOM 1813 N N . THR A 1 226 ? 3.817 4.775 -5.556 1.00 98.56 226 THR A N 1
ATOM 1814 C CA . THR A 1 226 ? 3.918 3.431 -6.144 1.00 98.56 226 THR A CA 1
ATOM 1815 C C . THR A 1 226 ? 2.708 3.073 -6.999 1.00 98.56 226 THR A C 1
ATOM 1817 O O . THR A 1 226 ? 1.639 3.668 -6.840 1.00 98.56 226 THR A O 1
ATOM 1820 N N . TRP A 1 227 ? 2.862 2.109 -7.908 1.00 98.88 227 TRP A N 1
ATOM 1821 C CA . TRP A 1 227 ? 1.755 1.543 -8.671 1.00 98.88 227 TRP A CA 1
ATOM 1822 C C . TRP A 1 227 ? 1.084 0.410 -7.899 1.00 98.88 227 TRP A C 1
ATOM 1824 O O . TRP A 1 227 ? 1.751 -0.442 -7.322 1.00 98.88 227 TRP A O 1
ATOM 1834 N N . VAL A 1 228 ? -0.243 0.368 -7.931 1.00 98.88 228 VAL A N 1
ATOM 1835 C CA . VAL A 1 228 ? -1.051 -0.740 -7.401 1.00 98.88 228 VAL A CA 1
ATOM 1836 C C . VAL A 1 228 ? -2.201 -1.059 -8.355 1.00 98.88 228 VAL A C 1
ATOM 1838 O O . VAL A 1 228 ? -2.638 -0.188 -9.116 1.00 98.88 228 VAL A O 1
ATOM 1841 N N . GLU A 1 229 ? -2.718 -2.288 -8.315 1.00 98.62 229 GLU A N 1
ATOM 1842 C CA . GLU A 1 229 ? -3.884 -2.666 -9.119 1.00 98.62 229 GLU A CA 1
ATOM 1843 C C . GLU A 1 229 ? -5.118 -1.843 -8.706 1.00 98.62 229 GLU A C 1
ATOM 1845 O O . GLU A 1 229 ? -5.538 -1.838 -7.545 1.00 98.62 229 GLU A O 1
ATOM 1850 N N . SER A 1 230 ? -5.752 -1.172 -9.671 1.00 98.50 230 SER A N 1
ATOM 1851 C CA . SER A 1 230 ? -6.855 -0.236 -9.415 1.00 98.50 230 SER A CA 1
ATOM 1852 C C . SER A 1 230 ? -8.083 -0.891 -8.789 1.00 98.50 230 SER A C 1
ATOM 1854 O O . SER A 1 230 ? -8.779 -0.252 -8.002 1.00 98.50 230 SER A O 1
ATOM 1856 N N . LYS A 1 231 ? -8.344 -2.167 -9.102 1.00 97.44 231 LYS A N 1
ATOM 1857 C CA . LYS A 1 231 ? -9.490 -2.924 -8.562 1.00 97.44 231 LYS A CA 1
ATOM 1858 C C . LYS A 1 231 ? -9.449 -3.075 -7.036 1.00 97.44 231 LYS A C 1
ATOM 1860 O O . LYS A 1 231 ? -10.486 -3.314 -6.428 1.00 97.44 231 LYS A O 1
ATOM 1865 N N . GLY A 1 232 ? -8.268 -2.944 -6.430 1.00 97.94 232 GLY A N 1
ATOM 1866 C CA . GLY A 1 232 ? -8.066 -3.051 -4.989 1.00 97.94 232 GLY A CA 1
ATOM 1867 C C . GLY A 1 232 ? -8.197 -1.722 -4.235 1.00 97.94 232 GLY A C 1
ATOM 1868 O O . GLY A 1 232 ? -7.932 -1.666 -3.034 1.00 97.94 232 GLY A O 1
ATOM 1869 N N . ILE A 1 233 ? -8.621 -0.650 -4.912 1.00 98.44 233 ILE A N 1
ATOM 1870 C CA . ILE A 1 233 ? -8.835 0.676 -4.323 1.00 98.44 233 ILE A CA 1
ATOM 1871 C C . ILE A 1 233 ? -10.301 1.083 -4.476 1.00 98.44 233 ILE A C 1
ATOM 1873 O O . ILE A 1 233 ? -10.891 0.955 -5.546 1.00 98.44 233 ILE A O 1
ATOM 1877 N N . ALA A 1 234 ? -10.869 1.681 -3.430 1.00 98.56 234 ALA A N 1
ATOM 1878 C CA . ALA A 1 234 ? -12.149 2.381 -3.508 1.00 98.56 234 ALA A CA 1
ATOM 1879 C C . ALA A 1 234 ? -11.972 3.886 -3.263 1.00 98.56 234 ALA A C 1
ATOM 1881 O O . ALA A 1 234 ? -11.195 4.288 -2.396 1.00 98.56 234 ALA A O 1
ATOM 1882 N N . ARG A 1 235 ? -12.705 4.731 -4.003 1.00 98.50 235 ARG A N 1
ATOM 1883 C CA . ARG A 1 235 ? -12.695 6.194 -3.811 1.00 98.50 235 ARG A CA 1
ATOM 1884 C C . ARG A 1 235 ? -13.415 6.577 -2.528 1.00 98.50 235 ARG A C 1
ATOM 1886 O O . ARG A 1 235 ? -14.479 6.039 -2.243 1.00 98.50 235 ARG A O 1
ATOM 1893 N N . THR A 1 236 ? -12.871 7.516 -1.765 1.00 98.56 236 THR A N 1
ATOM 1894 C CA . THR A 1 236 ? -13.438 7.908 -0.470 1.00 98.56 236 THR A CA 1
ATOM 1895 C C . THR A 1 236 ? -14.098 9.283 -0.541 1.00 98.56 236 THR A C 1
ATOM 1897 O O . THR A 1 236 ? -13.496 10.285 -0.923 1.00 98.56 236 THR A O 1
ATOM 1900 N N . SER A 1 237 ? -15.366 9.347 -0.129 1.00 98.25 237 SER A N 1
ATOM 1901 C CA . SER A 1 237 ? -16.064 10.619 0.077 1.00 98.25 237 SER A CA 1
ATOM 1902 C C . SER A 1 237 ? -15.644 11.267 1.400 1.00 98.25 237 SER A C 1
ATOM 1904 O O . SER A 1 237 ? -15.202 10.583 2.326 1.00 98.25 237 SER A O 1
ATOM 1906 N N . SER A 1 238 ? -15.859 12.579 1.548 1.00 97.94 238 SER A N 1
ATOM 1907 C CA . SER A 1 238 ? -15.624 13.256 2.835 1.00 97.94 238 SER A CA 1
ATOM 1908 C C . SER A 1 238 ? -16.441 12.621 3.971 1.00 97.94 238 SER A C 1
ATOM 1910 O O . SER A 1 238 ? -15.903 12.377 5.043 1.00 97.94 238 SER A O 1
ATOM 1912 N N . LYS A 1 239 ? -17.696 12.216 3.708 1.00 98.12 239 LYS A N 1
ATOM 1913 C CA . LYS A 1 239 ? -18.548 11.521 4.691 1.00 98.12 239 LYS A CA 1
ATOM 1914 C C . LYS A 1 239 ? -17.947 10.190 5.157 1.00 98.12 239 LYS A C 1
ATOM 1916 O O . LYS A 1 239 ? -18.023 9.867 6.345 1.00 98.12 239 LYS A O 1
ATOM 1921 N N . PHE A 1 240 ? -17.379 9.411 4.233 1.00 98.50 240 PHE A N 1
ATOM 1922 C CA . PHE A 1 240 ? -16.679 8.170 4.570 1.00 98.50 240 PHE A CA 1
ATOM 1923 C C . PHE A 1 240 ? -15.477 8.468 5.474 1.00 98.50 240 PHE A C 1
ATOM 1925 O O . PHE A 1 240 ? -15.364 7.884 6.550 1.00 98.50 240 PHE A O 1
ATOM 1932 N N . ILE A 1 241 ? -14.628 9.415 5.061 1.00 98.62 241 ILE A N 1
ATOM 1933 C CA . ILE A 1 241 ? -13.402 9.790 5.776 1.00 98.62 241 ILE A CA 1
ATOM 1934 C C . ILE A 1 241 ? -13.725 10.279 7.192 1.00 98.62 241 ILE A C 1
ATOM 1936 O O . ILE A 1 241 ? -13.087 9.844 8.146 1.00 98.62 241 ILE A O 1
ATOM 1940 N N . ASP A 1 242 ? -14.739 11.127 7.355 1.00 98.06 242 ASP A N 1
ATOM 1941 C CA . ASP A 1 242 ? -15.136 11.653 8.664 1.00 98.06 242 ASP A CA 1
ATOM 1942 C C . ASP A 1 242 ? -15.651 10.546 9.591 1.00 98.06 242 ASP A C 1
ATOM 1944 O O . ASP A 1 242 ? -15.301 10.504 10.773 1.00 98.06 242 ASP A O 1
ATOM 1948 N N . SER A 1 243 ? -16.436 9.610 9.048 1.00 97.94 243 SER A N 1
ATOM 1949 C CA . SER A 1 243 ? -16.933 8.451 9.800 1.00 97.94 243 SER A CA 1
ATOM 1950 C C . SER A 1 243 ? -15.784 7.544 10.244 1.00 97.94 243 SER A C 1
ATOM 1952 O O . SER A 1 243 ? -15.733 7.136 11.405 1.00 97.94 243 SER A O 1
ATOM 1954 N N . TRP A 1 244 ? -14.838 7.274 9.339 1.00 98.19 244 TRP A N 1
ATOM 1955 C CA . TRP A 1 244 ? -13.650 6.472 9.614 1.00 98.19 244 TRP A CA 1
ATOM 1956 C C . TRP A 1 244 ? -12.764 7.123 10.678 1.00 98.19 244 TRP A C 1
ATOM 1958 O O . TRP A 1 244 ? -12.454 6.495 11.685 1.00 98.19 244 TRP A O 1
ATOM 1968 N N . ARG A 1 245 ? -12.423 8.408 10.509 1.00 97.44 245 ARG A N 1
ATOM 1969 C CA . ARG A 1 245 ? -11.621 9.195 11.462 1.00 97.44 245 ARG A CA 1
ATOM 1970 C C . ARG A 1 245 ? -12.252 9.229 12.845 1.00 97.44 245 ARG A C 1
ATOM 1972 O O . ARG A 1 245 ? -11.559 9.028 13.837 1.00 97.44 245 ARG A O 1
ATOM 1979 N N . LYS A 1 246 ? -13.565 9.471 12.924 1.00 96.06 246 LYS A N 1
ATOM 1980 C CA . LYS A 1 246 ? -14.285 9.500 14.201 1.00 96.06 246 LYS A CA 1
ATOM 1981 C C . LYS A 1 246 ? -14.167 8.164 14.929 1.00 96.06 246 LYS A C 1
ATOM 1983 O O . LYS A 1 246 ? -13.879 8.162 16.118 1.00 96.06 246 LYS A O 1
ATOM 1988 N N . ALA A 1 247 ? -14.371 7.050 14.232 1.00 96.25 247 ALA A N 1
ATOM 1989 C CA . ALA A 1 247 ? -14.247 5.730 14.836 1.00 96.25 247 ALA A CA 1
ATOM 1990 C C . ALA A 1 247 ? -12.792 5.398 15.207 1.00 96.25 247 ALA A C 1
ATOM 1992 O O . ALA A 1 247 ? -12.540 4.951 16.321 1.00 96.25 247 ALA A O 1
ATOM 1993 N N . ALA A 1 248 ? -11.835 5.704 14.326 1.00 95.44 248 ALA A N 1
ATOM 1994 C CA . ALA A 1 248 ? -10.407 5.494 14.556 1.00 95.44 248 ALA A CA 1
ATOM 1995 C C . ALA A 1 248 ? -9.879 6.276 15.771 1.00 95.44 248 ALA A C 1
ATOM 1997 O O . ALA A 1 248 ? -9.075 5.751 16.529 1.00 95.44 248 ALA A O 1
ATOM 1998 N N . LYS A 1 249 ? -10.354 7.508 16.002 1.00 93.00 249 LYS A N 1
ATOM 1999 C CA . LYS A 1 249 ? -10.009 8.278 17.212 1.00 93.00 249 LYS A CA 1
ATOM 2000 C C . LYS A 1 249 ? -10.571 7.680 18.496 1.00 93.00 249 LYS A C 1
ATOM 2002 O O . LYS A 1 249 ? -10.038 7.951 19.562 1.00 93.00 249 LYS A O 1
ATOM 2007 N N . LEU A 1 250 ? -11.689 6.961 18.406 1.00 93.25 250 LEU A N 1
ATOM 2008 C CA . LEU A 1 250 ? -12.327 6.368 19.574 1.00 93.25 250 LEU A CA 1
ATOM 2009 C C . LEU A 1 250 ? -11.653 5.055 19.943 1.00 93.25 250 LEU A C 1
ATOM 2011 O O . LEU A 1 250 ? -11.269 4.884 21.095 1.00 93.25 250 LEU A O 1
ATOM 2015 N N . LYS A 1 251 ? -11.581 4.115 18.993 1.00 94.25 251 LYS A N 1
ATOM 2016 C CA . LYS A 1 251 ? -11.059 2.765 19.223 1.00 94.25 251 LYS A CA 1
ATOM 2017 C C . LYS A 1 251 ? -10.494 2.182 17.934 1.00 94.25 251 LYS A C 1
ATOM 2019 O O . LYS A 1 251 ? -11.207 2.057 16.935 1.00 94.25 251 LYS A O 1
ATOM 2024 N N . LEU A 1 252 ? -9.244 1.737 17.994 1.00 96.12 252 LEU A N 1
ATOM 2025 C CA . LEU A 1 252 ? -8.606 0.929 16.957 1.00 96.12 252 LEU A CA 1
ATOM 2026 C C . LEU A 1 252 ? -8.341 -0.482 17.483 1.00 96.12 252 LEU A C 1
ATOM 2028 O O . LEU A 1 252 ? -8.098 -0.687 18.673 1.00 96.12 252 LEU A O 1
ATOM 2032 N N . GLY A 1 253 ? -8.405 -1.454 16.580 1.00 95.75 253 GLY A N 1
ATOM 2033 C CA . GLY A 1 253 ? -8.022 -2.835 16.827 1.00 95.75 253 GLY A CA 1
ATOM 2034 C C . GLY A 1 253 ? -6.923 -3.262 15.876 1.00 95.75 253 GLY A C 1
ATOM 2035 O O . GLY A 1 253 ? -7.065 -3.081 14.667 1.00 95.75 253 GLY A O 1
ATOM 2036 N N . ALA A 1 254 ? -5.866 -3.859 16.416 1.00 96.88 254 ALA A N 1
ATOM 2037 C CA . ALA A 1 254 ? -4.791 -4.471 15.652 1.00 96.88 254 ALA A CA 1
ATOM 2038 C C . ALA A 1 254 ? -4.988 -5.987 15.579 1.00 96.88 254 ALA A C 1
ATOM 2040 O O . ALA A 1 254 ? -5.245 -6.634 16.598 1.00 96.88 254 ALA A O 1
ATOM 2041 N N . ILE A 1 255 ? -4.848 -6.551 14.381 1.00 97.00 255 ILE A N 1
ATOM 2042 C CA . ILE A 1 255 ? -4.885 -8.000 14.167 1.00 97.00 255 ILE A CA 1
ATOM 2043 C C . ILE A 1 255 ? -3.641 -8.641 14.794 1.00 97.00 255 ILE A C 1
ATOM 2045 O O . ILE A 1 255 ? -2.518 -8.198 14.548 1.00 97.00 255 ILE A O 1
ATOM 2049 N N . THR A 1 256 ? -3.842 -9.685 15.601 1.00 95.88 256 THR A N 1
ATOM 2050 C CA . THR A 1 256 ? -2.775 -10.401 16.330 1.00 95.88 256 THR A CA 1
ATOM 2051 C C . THR A 1 256 ? -2.472 -11.784 15.769 1.00 95.88 256 THR A C 1
ATOM 2053 O O . THR A 1 256 ? -1.437 -12.356 16.105 1.00 95.88 256 THR A O 1
ATOM 2056 N N . GLN A 1 257 ? -3.330 -12.313 14.893 1.00 95.12 257 GLN A N 1
ATOM 2057 C CA . GLN A 1 257 ? -3.113 -13.585 14.213 1.00 95.12 257 GLN A CA 1
ATOM 2058 C C . GLN A 1 257 ? -2.919 -13.359 12.709 1.00 95.12 257 GLN A C 1
ATOM 2060 O O . GLN A 1 257 ? -3.798 -12.847 12.013 1.00 95.12 257 GLN A O 1
ATOM 2065 N N . THR A 1 258 ? -1.760 -13.762 12.192 1.00 93.62 258 THR A N 1
ATOM 2066 C CA . THR A 1 258 ? -1.496 -13.781 10.748 1.00 93.62 258 THR A CA 1
ATOM 2067 C C . THR A 1 258 ? -2.459 -14.735 10.039 1.00 93.62 258 THR A C 1
ATOM 2069 O O . THR A 1 258 ? -2.777 -15.798 10.565 1.00 93.62 258 THR A O 1
ATOM 2072 N N . ASN A 1 259 ? -2.889 -14.371 8.828 1.00 94.94 259 ASN A N 1
ATOM 2073 C CA . ASN A 1 259 ? -3.885 -15.094 8.036 1.00 94.94 259 ASN A CA 1
ATOM 2074 C C . ASN A 1 259 ? -5.302 -15.107 8.650 1.00 94.94 259 ASN A C 1
ATOM 2076 O O . ASN A 1 259 ? -6.050 -16.071 8.485 1.00 94.94 259 ASN A O 1
ATOM 2080 N N . THR A 1 260 ? -5.702 -14.033 9.337 1.00 95.88 260 THR A N 1
ATOM 2081 C CA . THR A 1 260 ? -7.075 -13.888 9.846 1.00 95.88 260 THR A CA 1
ATOM 2082 C C . THR A 1 260 ? -8.027 -13.567 8.695 1.00 95.88 260 THR A C 1
ATOM 2084 O O . THR A 1 260 ? -7.975 -12.480 8.124 1.00 95.88 260 THR A O 1
ATOM 2087 N N . ASN A 1 261 ? -8.931 -14.482 8.351 1.00 95.50 261 ASN A N 1
ATOM 2088 C CA . ASN A 1 261 ? -9.908 -14.243 7.287 1.00 95.50 261 ASN A CA 1
ATOM 2089 C C . ASN A 1 261 ? -10.983 -13.242 7.726 1.00 95.50 261 ASN A C 1
ATOM 2091 O O . ASN A 1 261 ? -11.696 -13.468 8.704 1.00 95.50 261 ASN A O 1
ATOM 2095 N N . ILE A 1 262 ? -11.143 -12.162 6.962 1.00 96.81 262 ILE A N 1
ATOM 2096 C CA . ILE A 1 262 ? -12.199 -11.171 7.162 1.00 96.81 262 ILE A CA 1
ATOM 2097 C C . ILE A 1 262 ? -13.391 -11.575 6.302 1.00 96.81 262 ILE A C 1
ATOM 2099 O O . ILE A 1 262 ? -13.336 -11.529 5.074 1.00 96.81 262 ILE A O 1
ATOM 2103 N N . ILE A 1 263 ? -14.468 -12.007 6.954 1.00 95.06 263 ILE A N 1
ATOM 2104 C CA . ILE A 1 263 ? -15.646 -12.596 6.309 1.00 95.06 263 ILE A CA 1
ATOM 2105 C C . ILE A 1 263 ? -16.857 -11.704 6.581 1.00 95.06 263 ILE A C 1
ATOM 2107 O O . ILE A 1 263 ? -17.092 -11.301 7.718 1.00 95.06 263 ILE A O 1
ATOM 2111 N N . ASP A 1 264 ? -17.630 -11.367 5.549 1.00 91.81 264 ASP A N 1
ATOM 2112 C CA . ASP A 1 264 ? -18.851 -10.581 5.735 1.00 91.81 264 ASP A CA 1
ATOM 2113 C C . ASP A 1 264 ? -20.024 -11.412 6.285 1.00 91.81 264 ASP A C 1
ATOM 2115 O O . ASP A 1 264 ? -19.968 -12.635 6.388 1.00 91.81 264 ASP A O 1
ATOM 2119 N N . LEU A 1 265 ? -21.120 -10.737 6.648 1.00 88.19 265 LEU A N 1
ATOM 2120 C CA . LEU A 1 265 ? -22.298 -11.382 7.246 1.00 88.19 265 LEU A CA 1
ATOM 2121 C C . LEU A 1 265 ? -22.981 -12.417 6.333 1.00 88.19 265 LEU A C 1
ATOM 2123 O O . LEU A 1 265 ? -23.774 -13.213 6.823 1.00 88.19 265 LEU A O 1
ATOM 2127 N N . ASN A 1 266 ? -22.676 -12.418 5.032 1.00 91.50 266 ASN A N 1
ATOM 2128 C CA . ASN A 1 266 ? -23.197 -13.394 4.077 1.00 91.50 266 ASN A CA 1
ATOM 2129 C C . ASN A 1 266 ? -22.249 -14.595 3.902 1.00 91.50 266 ASN A C 1
ATOM 2131 O O . ASN A 1 266 ? -22.474 -15.426 3.025 1.00 91.50 266 ASN A O 1
ATOM 2135 N N . GLY A 1 267 ? -21.173 -14.681 4.693 1.00 92.38 267 GLY A N 1
ATOM 2136 C CA . GLY A 1 267 ? -20.178 -15.749 4.605 1.00 92.38 267 GLY A CA 1
ATOM 2137 C C . GLY A 1 267 ? -19.155 -15.558 3.484 1.00 92.38 267 GLY A C 1
ATOM 2138 O O . GLY A 1 267 ? -18.385 -16.474 3.199 1.00 92.38 267 GLY A O 1
ATOM 2139 N N . ARG A 1 268 ? -19.111 -14.386 2.838 1.00 93.75 268 ARG A N 1
ATOM 2140 C CA . ARG A 1 268 ? -18.149 -14.109 1.767 1.00 93.75 268 ARG A CA 1
ATOM 2141 C C . ARG A 1 268 ? -16.835 -13.603 2.355 1.00 93.75 268 ARG A C 1
ATOM 2143 O O . ARG A 1 268 ? -16.826 -12.603 3.072 1.00 93.75 268 ARG A O 1
ATOM 2150 N N . SER A 1 269 ? -15.726 -14.252 2.004 1.00 95.06 269 SER A N 1
ATOM 2151 C CA . SER A 1 269 ? -14.385 -13.732 2.295 1.00 95.06 269 SER A CA 1
ATOM 2152 C C . SER A 1 269 ? -14.175 -12.404 1.560 1.00 95.06 269 SER A C 1
ATOM 2154 O O . SER A 1 269 ? -14.412 -12.317 0.355 1.00 95.06 269 SER A O 1
ATOM 2156 N N . LEU A 1 270 ? -13.804 -11.365 2.307 1.00 96.00 270 LEU A N 1
ATOM 2157 C CA . LEU A 1 270 ? -13.459 -10.051 1.768 1.00 96.00 270 LEU A CA 1
ATOM 2158 C C . LEU A 1 270 ? -11.967 -9.987 1.439 1.00 96.00 270 LEU A C 1
ATOM 2160 O O . LEU A 1 270 ? -11.620 -9.615 0.329 1.00 96.00 270 LEU A O 1
ATOM 2164 N N . PHE A 1 271 ? -11.122 -10.360 2.402 1.00 96.69 271 PHE A N 1
ATOM 2165 C CA . PHE A 1 271 ? -9.670 -10.489 2.274 1.00 96.69 271 PHE A CA 1
ATOM 2166 C C . PHE A 1 271 ? -9.110 -11.241 3.492 1.00 96.69 271 PHE A C 1
ATOM 2168 O O . PHE A 1 271 ? -9.831 -11.556 4.447 1.00 96.69 271 PHE A O 1
ATOM 2175 N N . THR A 1 272 ? -7.805 -11.492 3.482 1.00 96.88 272 THR A N 1
ATOM 2176 C CA . THR A 1 272 ? -7.062 -12.066 4.608 1.00 96.88 272 THR A CA 1
ATOM 2177 C C . THR A 1 272 ? -6.233 -10.978 5.289 1.00 96.88 272 THR A C 1
ATOM 2179 O O . THR A 1 272 ? -5.420 -10.322 4.648 1.00 96.88 272 THR A O 1
ATOM 2182 N N . ALA A 1 273 ? -6.432 -10.764 6.586 1.00 96.50 273 ALA A N 1
ATOM 2183 C CA . ALA A 1 273 ? -5.676 -9.801 7.374 1.00 96.50 273 ALA A CA 1
ATOM 2184 C C . ALA A 1 273 ? -4.413 -10.428 7.988 1.00 96.50 273 ALA A C 1
ATOM 2186 O O . ALA A 1 273 ? -4.375 -11.615 8.330 1.00 96.50 273 ALA A O 1
ATOM 2187 N N . TYR A 1 274 ? -3.388 -9.598 8.161 1.00 95.88 274 TYR A N 1
ATOM 2188 C CA . TYR A 1 274 ? -2.085 -9.975 8.705 1.00 95.88 274 TYR A CA 1
ATOM 2189 C C . TYR A 1 274 ? -1.787 -9.163 9.966 1.00 95.88 274 TYR A C 1
ATOM 2191 O O . TYR A 1 274 ? -2.409 -8.126 10.215 1.00 95.88 274 TYR A O 1
ATOM 2199 N N . ILE A 1 275 ? -0.811 -9.608 10.761 1.00 95.56 275 ILE A N 1
ATOM 2200 C CA . ILE A 1 275 ? -0.253 -8.752 11.814 1.00 95.56 275 ILE A CA 1
ATOM 2201 C C . ILE A 1 275 ? 0.236 -7.449 11.163 1.00 95.56 275 ILE A C 1
ATOM 2203 O O . ILE A 1 275 ? 0.955 -7.473 10.165 1.00 95.56 275 ILE A O 1
ATOM 2207 N N . GLY A 1 276 ? -0.194 -6.315 11.719 1.00 91.00 276 GLY A N 1
ATOM 2208 C CA . GLY A 1 276 ? 0.017 -4.980 11.148 1.00 91.00 276 GLY A CA 1
ATOM 2209 C C . GLY A 1 276 ? -1.229 -4.369 10.498 1.00 91.00 276 GLY A C 1
ATOM 2210 O O . GLY A 1 276 ? -1.261 -3.158 10.289 1.00 91.00 276 GLY A O 1
ATOM 2211 N N . SER A 1 277 ? -2.281 -5.151 10.233 1.00 95.62 277 SER A N 1
ATOM 2212 C CA . SER A 1 277 ? -3.588 -4.605 9.855 1.00 95.62 277 SER A CA 1
ATOM 2213 C C . SER A 1 277 ? -4.285 -3.984 11.072 1.00 95.62 277 SER A C 1
ATOM 2215 O O . SER A 1 277 ? -4.396 -4.619 12.126 1.00 95.62 277 SER A O 1
ATOM 2217 N N . VAL A 1 278 ? -4.774 -2.750 10.922 1.00 96.69 278 VAL A N 1
ATOM 2218 C CA . VAL A 1 278 ? -5.445 -1.993 11.987 1.00 96.69 278 VAL A CA 1
ATOM 2219 C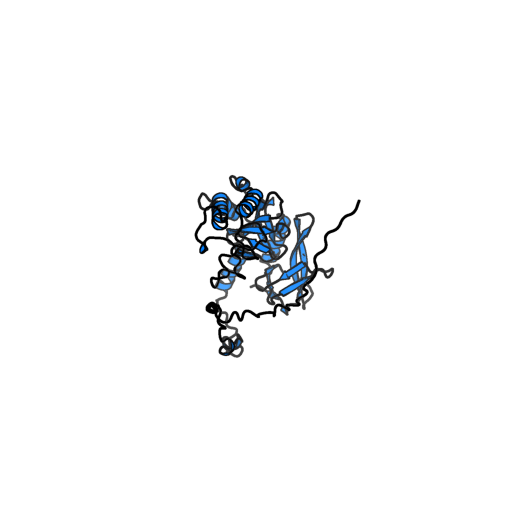 C . VAL A 1 278 ? -6.746 -1.402 11.456 1.00 96.69 278 VAL A C 1
ATOM 2221 O O . VAL A 1 278 ? -6.756 -0.749 10.413 1.00 96.69 278 VAL A O 1
ATOM 2224 N N . PHE A 1 279 ? -7.840 -1.603 12.188 1.00 97.56 279 PHE A N 1
ATOM 2225 C CA . PHE A 1 279 ? -9.174 -1.155 11.784 1.00 97.56 279 PHE A CA 1
ATOM 2226 C C . PHE A 1 279 ? -9.903 -0.447 12.931 1.00 97.56 279 PHE A C 1
ATOM 2228 O O . PHE A 1 279 ? -9.703 -0.807 14.096 1.00 97.56 279 PHE A O 1
ATOM 2235 N N . PRO A 1 280 ? -10.787 0.524 12.639 1.00 97.44 280 PRO A N 1
ATOM 2236 C CA . PRO A 1 280 ? -11.677 1.076 13.650 1.00 97.44 280 PRO A CA 1
ATOM 2237 C C . PRO A 1 280 ? -12.605 0.005 14.226 1.00 97.44 280 PRO A C 1
ATOM 2239 O O . PRO A 1 280 ? -13.134 -0.836 13.494 1.00 97.44 280 PRO A O 1
ATOM 2242 N N . ILE A 1 281 ? -12.837 0.071 15.535 1.00 95.12 281 ILE A N 1
ATOM 2243 C CA . ILE A 1 281 ? -13.795 -0.783 16.241 1.00 95.12 281 ILE A CA 1
ATOM 2244 C C . ILE A 1 281 ? -15.050 0.029 16.537 1.00 95.12 281 ILE A C 1
ATOM 2246 O O . ILE A 1 281 ? -14.978 1.166 17.002 1.00 95.12 281 ILE A O 1
ATOM 2250 N N . VAL A 1 282 ? -16.210 -0.588 16.334 1.00 90.69 282 VAL A N 1
ATOM 2251 C CA . VAL A 1 282 ? -17.481 -0.074 16.846 1.00 90.69 282 VAL A CA 1
ATOM 2252 C C . VAL A 1 282 ? -17.960 -0.930 18.007 1.00 90.69 282 VAL A C 1
ATOM 2254 O O . VAL A 1 282 ? -17.781 -2.151 18.024 1.00 90.69 282 VAL A O 1
ATOM 2257 N N . ASP A 1 283 ? -18.581 -0.280 18.986 1.00 85.31 283 ASP A N 1
ATOM 2258 C CA . ASP A 1 283 ? -19.100 -0.976 20.155 1.00 85.31 283 ASP A CA 1
ATOM 2259 C C . ASP A 1 283 ? -20.184 -1.988 19.761 1.00 85.31 283 ASP A C 1
ATOM 2261 O O . ASP A 1 283 ? -21.034 -1.753 18.897 1.00 85.31 283 ASP A O 1
ATOM 2265 N N . SER A 1 284 ? -20.135 -3.141 20.420 1.00 83.12 284 SER A N 1
ATOM 2266 C CA . SER A 1 284 ? -21.077 -4.244 20.267 1.00 83.12 284 SER A CA 1
ATOM 2267 C C . SER A 1 284 ? -21.455 -4.763 21.650 1.00 83.12 284 SER A C 1
ATOM 2269 O O . SER A 1 284 ? -20.660 -4.684 22.584 1.00 83.12 284 SER A O 1
ATOM 2271 N N . LYS A 1 285 ? -22.671 -5.308 21.780 1.00 84.81 285 LYS A N 1
ATOM 2272 C CA . LYS A 1 285 ? -23.090 -6.039 22.989 1.00 84.81 285 LYS A CA 1
ATOM 2273 C C . LYS A 1 285 ? -22.434 -7.420 23.091 1.00 84.81 285 LYS A C 1
ATOM 2275 O O . LYS A 1 285 ? -22.477 -8.028 24.153 1.00 84.81 285 LYS A O 1
ATOM 2280 N N . ASP A 1 286 ? -21.873 -7.910 21.988 1.00 83.88 286 ASP A N 1
ATOM 2281 C CA . ASP A 1 286 ? -21.123 -9.162 21.938 1.00 83.88 286 ASP A CA 1
ATOM 2282 C C . ASP A 1 286 ? -19.799 -9.010 22.700 1.00 83.88 286 ASP A C 1
ATOM 2284 O O . ASP A 1 286 ? -19.004 -8.109 22.421 1.00 83.88 286 ASP A O 1
ATOM 2288 N N . THR A 1 287 ? -19.585 -9.877 23.687 1.00 83.94 287 THR A N 1
ATOM 2289 C CA . THR A 1 287 ? -18.372 -9.898 24.506 1.00 83.94 287 THR A CA 1
ATOM 2290 C C . THR A 1 287 ? -17.303 -10.834 23.955 1.00 83.94 287 THR A C 1
ATOM 2292 O O . THR A 1 287 ? -16.146 -10.674 24.336 1.00 83.94 287 THR A O 1
ATOM 2295 N N . SER A 1 288 ? -17.644 -11.762 23.058 1.00 87.81 288 SER A N 1
ATOM 2296 C CA . SER A 1 288 ? -16.732 -12.746 22.458 1.00 87.81 288 SER A CA 1
ATOM 2297 C C . SER A 1 288 ? -16.074 -12.240 21.174 1.00 87.81 288 SER A C 1
ATOM 2299 O O . SER A 1 288 ? -14.959 -12.657 20.856 1.00 87.81 288 SER A O 1
ATOM 2301 N N . ASN A 1 289 ? -16.731 -11.318 20.465 1.00 90.75 289 ASN A N 1
ATOM 2302 C CA . ASN A 1 289 ? -16.231 -10.745 19.218 1.00 90.75 289 ASN A CA 1
ATOM 2303 C C . ASN A 1 289 ? -16.149 -9.218 19.268 1.00 90.75 289 ASN A C 1
ATOM 2305 O O . ASN A 1 289 ? -16.979 -8.541 19.881 1.00 90.75 289 ASN A O 1
ATOM 2309 N N . LYS A 1 290 ? -15.199 -8.654 18.518 1.00 91.94 290 LYS A N 1
ATOM 2310 C CA . LYS A 1 290 ? -15.171 -7.224 18.192 1.00 91.94 290 LYS A CA 1
ATOM 2311 C C . LYS A 1 290 ? -15.722 -6.984 16.801 1.00 91.94 290 LYS A C 1
ATOM 2313 O O . LYS A 1 290 ? -15.503 -7.765 15.881 1.00 91.94 290 LYS A O 1
ATOM 2318 N N . LYS A 1 291 ? -16.425 -5.864 16.650 1.00 94.62 291 LYS A N 1
ATOM 2319 C CA . LYS A 1 291 ? -17.006 -5.440 15.381 1.00 94.62 291 LYS A CA 1
ATOM 2320 C C . LYS A 1 291 ? -16.095 -4.398 14.734 1.00 94.62 291 LYS A C 1
ATOM 2322 O O . LYS A 1 291 ? -15.987 -3.279 15.230 1.00 94.62 291 LYS A O 1
ATOM 2327 N N . LEU A 1 292 ? -15.435 -4.779 13.647 1.00 96.50 292 LEU A N 1
ATOM 2328 C CA . LEU A 1 292 ? -14.522 -3.935 12.878 1.00 96.50 292 LEU A CA 1
ATOM 2329 C C . LEU A 1 292 ? -15.259 -3.183 11.775 1.00 96.50 292 LEU A C 1
ATOM 2331 O O . LEU A 1 292 ? -16.200 -3.713 11.183 1.00 96.50 292 LEU A O 1
ATOM 2335 N N . MET A 1 293 ? -14.799 -1.973 11.464 1.00 97.56 293 MET A N 1
ATOM 2336 C CA . MET A 1 293 ? -15.161 -1.243 10.250 1.00 97.56 293 MET A CA 1
ATOM 2337 C C . MET A 1 293 ? -14.203 -1.626 9.124 1.00 97.56 293 MET A C 1
ATOM 2339 O O . MET A 1 293 ? -13.014 -1.324 9.179 1.00 97.56 293 MET A O 1
ATOM 2343 N N . ILE A 1 294 ? -14.737 -2.277 8.096 1.00 97.88 294 ILE A N 1
ATOM 2344 C CA . ILE A 1 294 ? -13.990 -2.783 6.947 1.00 97.88 294 ILE A CA 1
ATOM 2345 C C . ILE A 1 294 ? -14.405 -2.004 5.695 1.00 97.88 294 ILE A C 1
ATOM 2347 O O . ILE A 1 294 ? -15.607 -1.917 5.411 1.00 97.88 294 ILE A O 1
ATOM 2351 N N . PRO A 1 295 ? -13.456 -1.425 4.938 1.00 97.81 295 PRO A N 1
ATOM 2352 C CA . PRO A 1 295 ? -13.777 -0.732 3.705 1.00 97.81 295 PRO A CA 1
ATOM 2353 C C . PRO A 1 295 ? -14.053 -1.749 2.599 1.00 97.81 295 PRO A C 1
ATOM 2355 O O . PRO A 1 295 ? -13.296 -2.693 2.401 1.00 97.81 295 PRO A O 1
ATOM 2358 N N . VAL A 1 296 ? -15.135 -1.544 1.857 1.00 97.06 296 VAL A N 1
ATOM 2359 C CA . VAL A 1 296 ? -15.429 -2.295 0.632 1.00 97.06 296 VAL A CA 1
ATOM 2360 C C . VAL A 1 296 ? -15.886 -1.332 -0.457 1.00 97.06 296 VAL A C 1
ATOM 2362 O O . VAL A 1 296 ? -16.242 -0.189 -0.166 1.00 97.06 296 VAL A O 1
ATOM 2365 N N . VAL A 1 297 ? -15.891 -1.782 -1.710 1.00 96.31 297 VAL A N 1
ATOM 2366 C CA . VAL A 1 297 ? -16.379 -0.982 -2.838 1.00 96.31 297 VAL A CA 1
ATOM 2367 C C . VAL A 1 297 ? -17.841 -1.283 -3.154 1.00 96.31 297 VAL A C 1
ATOM 2369 O O . VAL A 1 297 ? -18.248 -2.440 -3.249 1.00 96.31 297 VAL A O 1
ATOM 2372 N N . GLU A 1 298 ? -18.617 -0.226 -3.364 1.00 94.75 298 GLU A N 1
ATOM 2373 C CA . GLU A 1 298 ? -19.947 -0.269 -3.964 1.00 94.75 298 GLU A CA 1
ATOM 2374 C C . GLU A 1 298 ? -20.100 0.946 -4.889 1.00 94.75 298 GLU A C 1
ATOM 2376 O O . GLU A 1 298 ? -19.821 2.074 -4.487 1.00 94.75 298 GLU A O 1
ATOM 2381 N N . ASN A 1 299 ? -20.490 0.729 -6.150 1.00 91.62 299 ASN A N 1
ATOM 2382 C CA . ASN A 1 299 ? -20.624 1.791 -7.161 1.00 91.62 299 ASN A CA 1
ATOM 2383 C C . ASN A 1 299 ? -19.382 2.709 -7.257 1.00 91.62 299 ASN A C 1
ATOM 2385 O O . ASN A 1 299 ? -19.496 3.934 -7.295 1.00 91.62 299 ASN A O 1
ATOM 2389 N N . ASN A 1 300 ? -18.183 2.109 -7.265 1.00 86.62 300 ASN A N 1
ATOM 2390 C CA . ASN A 1 300 ? -16.875 2.786 -7.283 1.00 86.62 300 ASN A CA 1
ATOM 2391 C C . ASN A 1 300 ? -16.587 3.710 -6.083 1.00 86.62 300 ASN A C 1
ATOM 2393 O O . ASN A 1 300 ? -15.630 4.486 -6.119 1.00 86.62 300 ASN A O 1
ATOM 2397 N N . GLN A 1 301 ? -17.377 3.627 -5.014 1.00 96.19 301 GLN A N 1
ATOM 2398 C CA . GLN A 1 301 ? -17.182 4.376 -3.778 1.00 96.19 301 GLN A CA 1
ATOM 2399 C C . GLN A 1 301 ? -16.905 3.424 -2.618 1.00 96.19 301 GLN A C 1
ATOM 2401 O O . GLN A 1 301 ? -17.430 2.313 -2.551 1.00 96.19 301 GLN A O 1
ATOM 2406 N N . ALA A 1 302 ? -16.073 3.875 -1.689 1.00 98.19 302 ALA A N 1
ATOM 2407 C CA . ALA A 1 302 ? -15.819 3.180 -0.447 1.00 98.19 302 ALA A CA 1
ATOM 2408 C C . ALA A 1 302 ? -17.054 3.289 0.451 1.00 98.19 302 ALA A C 1
ATOM 2410 O O . ALA A 1 302 ? -17.546 4.386 0.737 1.00 98.19 302 ALA A O 1
ATOM 2411 N N . ILE A 1 303 ? -17.519 2.145 0.934 1.00 97.75 303 ILE A N 1
ATOM 2412 C CA . ILE A 1 303 ? -18.518 2.036 1.992 1.00 97.75 303 ILE A CA 1
ATOM 2413 C C . ILE A 1 303 ? -17.941 1.228 3.155 1.00 97.75 303 ILE A C 1
ATOM 2415 O O . ILE A 1 303 ? -16.996 0.456 2.994 1.00 97.75 303 ILE A O 1
ATOM 2419 N N . ILE A 1 304 ? -18.505 1.415 4.346 1.00 97.56 304 ILE A N 1
ATOM 2420 C CA . ILE A 1 304 ? -18.104 0.671 5.541 1.00 97.56 304 ILE A CA 1
ATOM 2421 C C . ILE A 1 304 ? -19.033 -0.527 5.698 1.00 97.56 304 ILE A C 1
ATOM 2423 O O . ILE A 1 304 ? -20.235 -0.363 5.921 1.00 97.56 304 ILE A O 1
ATOM 2427 N N . LYS A 1 305 ? -18.468 -1.733 5.647 1.00 96.19 305 LYS A N 1
ATOM 2428 C CA . LYS A 1 305 ? -19.107 -2.929 6.194 1.00 96.19 305 LYS A CA 1
ATOM 2429 C C . LYS A 1 305 ? -18.616 -3.160 7.611 1.00 96.19 305 LYS A C 1
ATOM 2431 O O . LYS A 1 305 ? -17.488 -2.826 7.956 1.00 96.19 305 LYS A O 1
ATOM 2436 N N . HIS A 1 306 ? -19.471 -3.763 8.423 1.00 95.19 306 HIS A N 1
ATOM 2437 C CA . HIS A 1 306 ? -19.070 -4.206 9.744 1.00 95.19 306 HIS A CA 1
ATOM 2438 C C . HIS A 1 306 ? -18.873 -5.715 9.762 1.00 95.19 306 HIS A C 1
ATOM 2440 O O . HIS A 1 306 ? -19.761 -6.445 9.320 1.00 95.19 306 HIS A O 1
ATOM 2446 N N . VAL A 1 307 ? -17.742 -6.160 10.301 1.00 94.88 307 VAL A N 1
ATOM 2447 C CA . VAL A 1 307 ? -17.375 -7.578 10.398 1.00 94.88 307 VAL A CA 1
ATOM 2448 C C . VAL A 1 307 ? -17.070 -7.927 11.847 1.00 94.88 307 VAL A C 1
ATOM 2450 O O . VAL A 1 307 ? -16.426 -7.144 12.542 1.00 94.88 307 VAL A O 1
ATOM 2453 N N . SER A 1 308 ? -17.543 -9.084 12.306 1.00 94.00 308 SER A N 1
ATOM 2454 C CA . SER A 1 308 ? -17.200 -9.619 13.625 1.00 94.00 308 SER A CA 1
ATOM 2455 C C . SER A 1 308 ? -15.919 -10.443 13.537 1.00 94.00 308 SER A C 1
ATOM 2457 O O . SER A 1 308 ? -15.822 -11.336 12.700 1.00 94.00 308 SER A O 1
ATOM 2459 N N . VAL A 1 309 ? -14.960 -10.155 14.412 1.00 93.31 309 VAL A N 1
ATOM 2460 C CA . VAL A 1 309 ? -13.701 -10.897 14.548 1.00 93.31 309 VAL A CA 1
ATOM 2461 C C . VAL A 1 309 ? -13.572 -11.385 15.997 1.00 93.31 309 VAL A C 1
ATOM 2463 O O . VAL A 1 309 ? -13.840 -10.590 16.908 1.00 93.31 309 VAL A O 1
ATOM 2466 N N . PRO A 1 310 ? -13.173 -12.650 16.236 1.00 92.88 310 PRO A N 1
ATOM 2467 C CA . PRO A 1 310 ? -12.932 -13.166 17.582 1.00 92.88 310 PRO A CA 1
ATOM 2468 C C . PRO A 1 310 ? -11.924 -12.317 18.356 1.00 92.88 310 PRO A C 1
ATOM 2470 O O . PRO A 1 310 ? -10.915 -11.879 17.801 1.00 92.88 310 PRO A O 1
ATOM 2473 N N . ASN A 1 311 ? -12.167 -12.112 19.653 1.00 91.12 311 ASN A N 1
ATOM 2474 C CA . ASN A 1 311 ? -11.267 -11.322 20.502 1.00 91.12 311 ASN A CA 1
ATOM 2475 C C . ASN A 1 311 ? -9.835 -11.882 20.564 1.00 91.12 311 ASN A C 1
ATOM 2477 O O . ASN A 1 311 ? -8.902 -11.127 20.792 1.00 91.12 311 ASN A O 1
ATOM 2481 N N . GLU A 1 312 ? -9.646 -13.188 20.380 1.00 92.31 312 GLU A N 1
ATOM 2482 C CA . GLU A 1 312 ? -8.317 -13.820 20.360 1.00 92.31 312 GLU A CA 1
ATOM 2483 C C . GLU A 1 312 ? -7.442 -13.364 19.177 1.00 92.31 312 GLU A C 1
ATOM 2485 O O . GLU A 1 312 ? -6.214 -13.355 19.282 1.00 92.31 312 GLU A O 1
ATOM 2490 N N . ASN A 1 313 ? -8.066 -12.884 18.096 1.00 93.75 313 ASN A N 1
ATOM 2491 C CA . ASN A 1 313 ? -7.384 -12.465 16.869 1.00 93.75 313 ASN A CA 1
ATOM 2492 C C . ASN A 1 313 ? -7.183 -10.950 16.781 1.00 93.75 313 ASN A C 1
ATOM 2494 O O . ASN A 1 313 ? -6.691 -10.448 15.765 1.00 93.75 313 ASN A O 1
ATOM 2498 N N . LEU A 1 314 ? -7.586 -10.210 17.818 1.00 93.94 314 LEU A N 1
ATOM 2499 C CA . LEU A 1 314 ? -7.579 -8.757 17.823 1.00 93.94 314 LEU A CA 1
ATOM 2500 C C . LEU A 1 314 ? -7.212 -8.205 19.200 1.00 93.94 314 LEU A C 1
ATOM 2502 O O . LEU A 1 314 ? -7.830 -8.539 20.208 1.00 93.94 314 LEU A O 1
ATOM 2506 N N . LYS A 1 315 ? -6.294 -7.242 19.237 1.00 93.75 315 LYS A N 1
ATOM 2507 C CA . LYS A 1 315 ? -5.992 -6.470 20.445 1.00 93.75 315 LYS A CA 1
ATOM 2508 C C . LYS A 1 315 ? -6.386 -5.012 20.258 1.00 93.75 315 LYS A C 1
ATOM 2510 O O . LYS A 1 315 ? -6.191 -4.446 19.185 1.00 93.75 315 LYS A O 1
ATOM 2515 N N . LEU A 1 316 ? -6.953 -4.409 21.303 1.00 93.12 316 LEU A N 1
ATOM 2516 C CA . LEU A 1 316 ? -7.193 -2.967 21.322 1.00 93.12 316 LEU A CA 1
ATOM 2517 C C . LEU A 1 316 ? -5.854 -2.235 21.227 1.00 93.12 316 LEU A C 1
ATOM 2519 O O . LEU A 1 316 ? -4.892 -2.606 21.904 1.00 93.12 316 LEU A O 1
ATOM 2523 N N . CYS A 1 317 ? -5.810 -1.211 20.384 1.00 91.38 317 CYS A N 1
ATOM 2524 C CA . CYS A 1 317 ? -4.759 -0.210 20.455 1.00 91.38 317 CYS A CA 1
ATOM 2525 C C . CYS A 1 317 ? -4.933 0.637 21.727 1.00 91.38 317 CYS A C 1
ATOM 2527 O O . CYS A 1 317 ? -6.003 0.595 22.340 1.00 91.38 317 CYS A O 1
ATOM 2529 N N . LEU A 1 318 ? -3.856 1.336 22.100 1.00 81.81 318 LEU A N 1
ATOM 2530 C CA . LEU A 1 318 ? -3.737 2.188 23.289 1.00 81.81 318 LEU A CA 1
ATOM 2531 C C . LEU A 1 318 ? -4.980 3.051 23.545 1.00 81.81 318 LEU A C 1
ATOM 2533 O O . LEU A 1 318 ? -5.512 3.633 22.573 1.00 81.81 318 LEU A O 1
#

Secondary structure (DSSP, 8-state):
-------------------------S-----------GGGS---HHHHS-TTSTTTTS-SS-HHHHHHHHHHHHHHHTSTTSTT-HHHHHHHHT--TTSSHHHHHHHHHHHH--TT--SGGG--B-TTSPBPPHHHHHHHHHHHTGGGGSS----GGGEEEESS-EEEESSS-S---BS-SSSTTSSTT--TTEEEEE-TT-EEEEEEE-TTSSEEEEE-TTS-EEEEEGGGEEE--HHHHHHHHHHHHH-EEEE-STTEEEE-TTS-EEEEE-TT-EEEEE--S-SSEEEEEEEEEETTEEEEEEEEEEGGGEEE--

Mean predicted aligned error: 7.96 Å

pLDDT: mean 89.73, std 17.55, range [26.23, 98.88]

Sequence (318 aa):
MQKYIILSILASCLLMSCNSINNKNLPQGKEVLTLFPLEKYDQNVSTWLNPDDPNYNTPLLNADTQQKYFELFYEHNCGKLSPWDQNFVNIVLHKTSPEDIVSIQEEIISKYSNRGKKAENDIGYAENYRPYSPAWADQITYNMNIAQFANLDYNPNNRGIAIDNLHARALPTNDVHFYSNKIAGQGYPFDNLQETAIWAGTPLYVVGTTMDKSWSLVITPSSFITWVESKGIARTSSKFIDSWRKAAKLKLGAITQTNTNIIDLNGRSLFTAYIGSVFPIVDSKDTSNKKLMIPVVENNQAIIKHVSVPNENLKLCL

Radius of gyration: 28.33 Å; Cα contacts (8 Å, |Δi|>4): 535; chains: 1; bounding box: 55×76×108 Å

Foldseek 3Di:
DDDDDDDDDDDDDDPPDPPPPPPPDPPPQPPPDDDDPCVVDDPDVCVVQPPPPPCSVPDPDDPVVQVVVLVVVLCLQQNCLDQLHQVNVCVQLPDDPPSHPLNLLVVLLVQQACPPPDDLQSFKAWLVRDTDDNVVSVVQVLQQPSVLSPDFDDDNQQKKFFQEKKFFFSTQDPIFIFRDPSDPPGHPPNRVGGDDIDGGSWIWGFRDAGPVRQWTFIQGSVRDTTITGNQRMAGEDPVRSVVQSVQSVVWKKFFPDFQDFFAAPVRHTRYGDGGVDMFGWDDDPDPQWTWGFRWDDDPSHTDTGITTDGPVGIDIRD

InterPro domains:
  IPR039439 SH3b1 domain [PF12913] (177-228)

Organism: NCBI:txid1359193

Nearest PDB structures (foldseek):
  3m1u-assembly1_B  TM=8.808E-01  e=5.624E-21  Nitratidesulfovibrio vulgaris str. Hildenborough
  3m1u-assembly1_A  TM=8.762E-01  e=1.422E-19  Nitratidesulfovibrio vulgaris str. Hildenborough
  6sqx-assembly2_B  TM=8.118E-01  e=2.038E-17  Photobacterium damselae subsp. piscicida
  2kr3-assembly1_A  TM=6.499E-01  e=1.095E-02  Gallus gallus
  1k9a-assembly5_E  TM=3.503E-01  e=1.992E-02  Rattus norvegicus

Solvent-accessible surface area (backbone atoms only — not comparable to full-atom values): 18436 Å² total; per-residue (Å²): 137,89,83,90,86,87,88,81,88,81,90,75,92,71,83,76,69,84,72,74,75,75,80,76,81,64,83,76,71,78,80,81,77,76,88,74,73,58,90,81,49,86,88,52,66,53,80,81,51,46,80,84,44,95,61,57,85,56,70,94,59,59,67,71,61,50,51,52,52,50,51,51,52,44,23,25,61,64,36,67,45,6,27,78,20,67,67,44,42,46,63,58,59,68,37,56,84,69,69,12,66,46,48,46,52,53,50,50,50,59,67,64,30,36,69,94,62,79,56,71,78,62,34,32,16,37,90,86,70,46,69,54,53,55,65,58,48,51,52,48,52,59,36,50,45,58,77,71,52,76,73,63,76,93,52,76,76,35,19,26,30,23,41,25,74,36,60,30,18,75,51,84,61,91,72,52,32,23,45,30,87,85,47,84,87,24,20,92,89,44,38,74,35,62,72,47,81,42,51,42,59,43,38,23,19,48,79,47,52,27,76,85,54,56,26,26,37,29,35,32,44,83,73,50,72,36,19,29,57,33,90,38,50,17,30,37,48,71,70,47,50,53,53,48,45,55,32,44,74,73,33,36,32,34,32,68,38,69,72,40,74,42,42,42,94,85,72,46,76,66,43,70,40,35,61,83,32,59,34,25,41,49,94,64,92,55,87,64,41,44,33,32,53,41,53,38,70,56,96,74,26,41,41,79,45,71,29,75,42,54,48,89,41,41,41,75,54,135

=== Feature glossary ===
Reading guide. The protein is described through the following features:

Foldseek 3Di. A 3Di character summarizes, for each residue, the relative orientation of the Cα frame of its nearest spatial neighbor. Because it encodes fold topology rather than chemistry, 3Di alignments detect remote structural similarity that sequence alignment misses.

Contact-map, Ramachandran, and PAE plots. Plot images: a contact map (which residues are close in 3D, as an N×N binary image), a Ramachandran scatter (backbone torsion angles, revealing secondary-structure composition at a glance), and — for AlphaFold structures — a PAE heatmap (pairwise prediction confidence).

Radius of gyration, Cα contacts, bounding box. Radius of gyration (Rg) is the root-mean-square distance of Cα atoms from their centroid — a single number for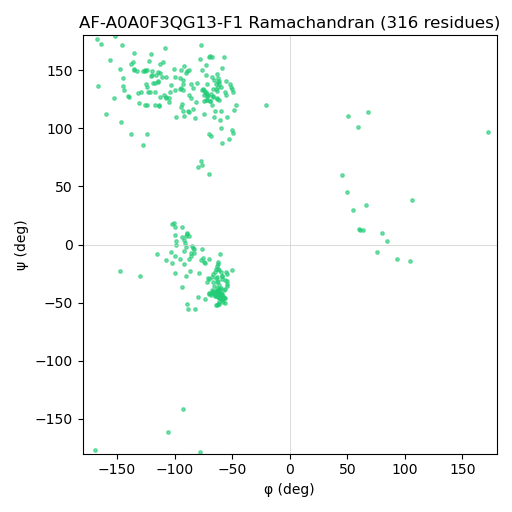 overall size and compactness. A globular domain of N residues has Rg ≈ 2.2·N^0.38 Å; an extended or disordered chain has a much larger Rg. The Cα contact count is the number of residue pairs whose Cα atoms are within 8 Å and are more than four positions apart in sequence — a standard proxy for tertiary packing density. The bounding box is the smallest axis-aligned box enclosing all Cα atoms.

Secondary structure (8-state, DSSP). Eight-state secondary structure (DSSP): H is the canonical α-helix, G the tighter 3₁₀-helix, I the wider π-helix; E/B are β-structure, T and S are turns and bends, and '-' is everything else. DSSP derives these from the pattern of main-chain N–H···O=C hydrogen bonds, not from the sequence.

B-factor. B-factor (Debye–Waller factor) reflects atomic displacement in the crystal lattice. It is an experimental observable (units Å²), not a prediction; low values mean the atom is pinned down, high values mean it moves or is heterogeneous across the crystal.

pLDDT. pLDDT is the predicted lDDT-Cα score: AlphaFold's confidence that the local environment of each residue (all inter-atomic distances within 15 Å) is correctly placed. It is a per-residue number between 0 and 100, with higher meaning more reliable.

Nearest PDB structures. Nearest PDB neighbors are the top structural matches found by Foldseek when searching this structure against the entire Protein Data Bank. Each hit reports a TM-score (0 to 1; >0.5 almost always implies the same fold) and an E-value. These are *str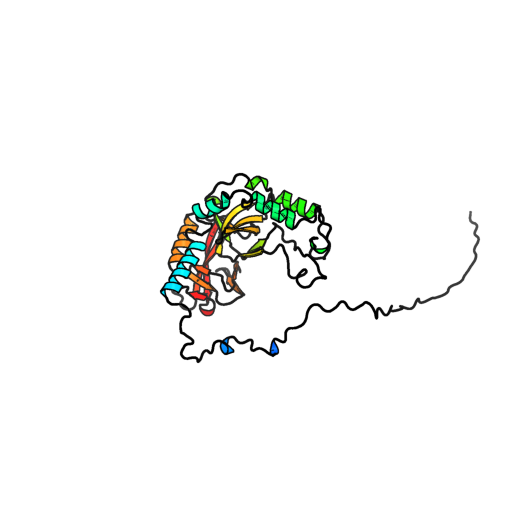uctural* homologs — they may share no detectable sequence similarity.

Solvent-accessible surface area. Accessible surface area quantifies burial. A residue with SASA near zero is packed into the hydrophobic core; one with SASA >100 Å² sits on the surface. Computed here via the Shrake–Rupley numerical algorithm with a 1.4 Å probe.

Rendered structure images. Structure images are PyMOL renders from six orthogonal camera directions. Cartoon representation draws helices as coils and strands as arrows; sticks shows the backbone as bonds; surface shows the solvent-excluded envelope. Rainbow coloring maps sequence position to hue (blue→red, N→C); chain coloring assigns a distinct color per polypeptide.

Backbone torsions (φ/ψ). φ (phi) and ψ (psi) are the two rotatable backbone dihedrals per residue: φ is the C(i-1)–N–Cα–C torsion, ψ is the N–Cα–C–N(i+1) torsion, both in degrees on (−180°, 180°]. α-helical residues cluster near (−60°, −45°); β-strand residues near (−120°, +130°). A Ramachandran plot is simply a scatter of (φ, ψ) for every residue.

Predicted aligned error. Predicted Aligned Error (PAE) is an AlphaFold confidence matrix: entry (i, j) is the expected error in the position of residue j, in ångströms, when the prediction is superimposed on the true structure at residue i. Low PAE within a block of residues means that block is internally rigid and well-predicted; high PAE between two blocks means their relative placement is uncertain even if each block individually is confident.

mmCIF coordinates. Structure coordinates are given as an mmCIF _atom_site loop: one row per atom with element, residue name, chain id, sequence number, and x/y/z position in Å. Only the four main-chain atoms per residue are included here; side chains are omitted to keep the record compact.

InterPro / GO / CATH / organism. Database cross-references. InterPro integrates a dozen domain/family signature databases into unified entries with residue-range hits. GO terms attach function/process/location labels with evidence codes. CATH codes position the fold in a four-level structural taxonomy. Organism is the NCBI-taxonomy species name.

Secondary structure (3-state, P-SEA). SS3 is a coarse helix/strand/coil call (letters a/b/c) made by the P-SEA algorithm from inter-Cα distances and dihedrals. It is less detailed than DSSP but needs only Cα positions.

Sequence. Sequence gives the chain of amino acids in standard one-letter code (A=alanine, C=cysteine, …, Y=tyrosine), read N→C. It is the only feature that is directly encoded by the gene; all structural features are derived from the folded form of this sequence.